Protein AF-A0A3C0A9X0-F1 (afdb_monomer_lite)

Structure (mmCIF, N/CA/C/O backbone):
data_AF-A0A3C0A9X0-F1
#
_entry.id   AF-A0A3C0A9X0-F1
#
loop_
_atom_site.group_PDB
_atom_site.id
_atom_site.type_symbol
_atom_site.label_atom_id
_atom_site.label_alt_id
_atom_site.label_comp_id
_atom_site.label_asym_id
_atom_site.label_entity_id
_atom_site.label_seq_id
_atom_site.pdbx_PDB_ins_code
_atom_site.Cartn_x
_atom_site.Cartn_y
_atom_site.Cartn_z
_atom_site.occupancy
_atom_site.B_iso_or_equiv
_atom_site.auth_seq_id
_atom_site.auth_comp_id
_atom_site.auth_asym_id
_atom_site.auth_atom_id
_atom_site.pdbx_PDB_model_num
ATOM 1 N N . MET A 1 1 ? 1.094 -8.727 -3.170 1.00 58.78 1 MET A N 1
ATOM 2 C CA . MET A 1 1 ? 1.467 -10.124 -3.461 1.00 58.78 1 MET A CA 1
ATOM 3 C C . MET A 1 1 ? 0.516 -11.017 -2.704 1.00 58.78 1 MET A C 1
ATOM 5 O O . MET A 1 1 ? 0.217 -10.705 -1.558 1.00 58.78 1 MET A O 1
ATOM 9 N N . THR A 1 2 ? 0.018 -12.077 -3.325 1.00 76.81 2 THR A N 1
ATOM 10 C CA . THR A 1 2 ? -0.584 -13.184 -2.585 1.00 76.81 2 THR A CA 1
ATOM 11 C C . THR A 1 2 ? 0.498 -13.843 -1.739 1.00 76.81 2 THR A C 1
ATOM 13 O O . THR A 1 2 ? 1.600 -14.075 -2.229 1.00 76.81 2 THR A O 1
ATOM 16 N N . SER A 1 3 ? 0.241 -14.070 -0.450 1.00 80.75 3 SER A N 1
ATOM 17 C CA . SER A 1 3 ? 1.247 -14.666 0.434 1.00 80.75 3 SER A CA 1
ATOM 18 C C . SER A 1 3 ? 1.287 -16.174 0.201 1.00 80.75 3 SER A C 1
ATOM 20 O O . SER A 1 3 ? 0.313 -16.880 0.467 1.00 80.75 3 SER A O 1
ATOM 22 N N . TYR A 1 4 ? 2.419 -16.641 -0.320 1.00 85.94 4 TYR A N 1
ATOM 23 C CA . TYR A 1 4 ? 2.768 -18.046 -0.510 1.00 85.94 4 TYR A CA 1
ATOM 24 C C . TYR A 1 4 ? 3.973 -18.399 0.367 1.00 85.94 4 TYR A C 1
ATOM 26 O O . TYR A 1 4 ? 4.697 -17.511 0.823 1.00 85.94 4 TYR A O 1
ATOM 34 N N . THR A 1 5 ? 4.211 -19.687 0.600 1.00 81.69 5 THR A N 1
ATOM 35 C CA . THR A 1 5 ? 5.481 -20.169 1.158 1.00 81.69 5 THR A CA 1
ATOM 36 C C . THR A 1 5 ? 6.668 -19.669 0.318 1.00 81.69 5 THR A C 1
ATOM 38 O O . THR A 1 5 ? 6.490 -19.416 -0.873 1.00 81.69 5 THR A O 1
ATOM 41 N N . PRO A 1 6 ? 7.884 -19.531 0.886 1.00 76.06 6 PRO A N 1
ATOM 42 C CA . PRO A 1 6 ? 9.056 -19.025 0.165 1.00 76.06 6 PRO A CA 1
ATOM 43 C C . PRO A 1 6 ? 9.381 -19.772 -1.135 1.00 76.06 6 PRO A C 1
ATOM 45 O O . PRO A 1 6 ? 9.923 -19.183 -2.065 1.00 76.06 6 PRO A O 1
ATOM 48 N N . ASP A 1 7 ? 9.026 -21.057 -1.221 1.00 77.50 7 ASP A N 1
ATOM 49 C CA . ASP A 1 7 ? 9.173 -21.877 -2.429 1.00 77.50 7 ASP A CA 1
ATOM 50 C C . ASP A 1 7 ? 8.070 -21.656 -3.485 1.00 77.50 7 ASP A C 1
ATOM 52 O O . ASP A 1 7 ? 8.089 -22.288 -4.540 1.00 77.50 7 ASP A O 1
ATOM 56 N N . GLY A 1 8 ? 7.095 -20.792 -3.197 1.00 78.56 8 GLY A N 1
ATOM 57 C CA . GLY A 1 8 ? 5.983 -20.429 -4.069 1.00 78.56 8 GLY A CA 1
ATOM 58 C C . GLY A 1 8 ? 4.905 -21.502 -4.229 1.00 78.56 8 GLY A C 1
ATOM 59 O O . GLY A 1 8 ? 3.998 -21.312 -5.034 1.00 78.56 8 GLY A O 1
ATOM 60 N N . LYS A 1 9 ? 4.969 -22.632 -3.510 1.00 82.12 9 LYS A N 1
ATOM 61 C CA . LYS A 1 9 ? 4.099 -23.791 -3.797 1.00 82.12 9 LYS A CA 1
ATOM 62 C C . LYS A 1 9 ? 2.779 -23.798 -3.046 1.00 82.12 9 LYS A C 1
ATOM 64 O O . LYS A 1 9 ? 1.799 -24.338 -3.553 1.00 82.12 9 LYS A O 1
ATOM 69 N N . ARG A 1 10 ? 2.746 -23.259 -1.827 1.00 87.50 10 ARG A N 1
ATOM 70 C CA . ARG A 1 10 ? 1.554 -23.281 -0.976 1.00 87.50 10 ARG A CA 1
ATOM 71 C C . ARG A 1 10 ? 1.101 -21.867 -0.673 1.00 87.50 10 ARG A C 1
ATOM 73 O O . ARG A 1 10 ? 1.843 -21.098 -0.071 1.00 87.50 10 ARG A O 1
ATOM 80 N N . GLN A 1 11 ? -0.135 -21.553 -1.041 1.00 90.06 11 GLN A N 1
ATOM 81 C CA . GLN A 1 11 ? -0.777 -20.314 -0.624 1.00 90.06 11 GLN A CA 1
ATOM 82 C C . GLN A 1 11 ? -1.011 -20.348 0.889 1.00 90.06 11 GLN A C 1
ATOM 84 O O . GLN A 1 11 ? -1.563 -21.315 1.417 1.00 90.06 11 GLN A O 1
ATOM 89 N N . LEU A 1 12 ? -0.563 -19.307 1.583 1.00 89.62 12 LEU A N 1
ATOM 90 C CA . LEU A 1 12 ? -0.703 -19.160 3.032 1.00 89.62 12 LEU A CA 1
ATOM 91 C C . LEU A 1 12 ? -1.934 -18.332 3.386 1.00 89.62 12 LEU A C 1
ATOM 93 O O . LEU A 1 12 ? -2.683 -18.690 4.288 1.00 89.62 12 LEU A O 1
ATOM 97 N N . VAL A 1 13 ? -2.160 -17.238 2.655 1.00 89.44 13 VAL A N 1
ATOM 98 C CA . VAL A 1 13 ? -3.289 -16.335 2.897 1.00 89.44 13 VAL A CA 1
ATOM 99 C C . VAL A 1 13 ? -4.344 -16.538 1.812 1.00 89.44 13 VAL A C 1
ATOM 101 O O . VAL A 1 13 ? -4.129 -16.189 0.649 1.00 89.44 13 VAL A O 1
ATOM 104 N N . ALA A 1 14 ? -5.478 -17.112 2.215 1.00 89.25 14 ALA A N 1
ATOM 105 C CA . ALA A 1 14 ? -6.659 -17.364 1.388 1.00 89.25 14 ALA A CA 1
ATOM 106 C C . ALA A 1 14 ? -7.917 -16.762 2.057 1.00 89.25 14 ALA A C 1
ATOM 108 O O . ALA A 1 14 ? -7.869 -15.635 2.552 1.00 89.25 14 ALA A O 1
ATOM 109 N N . GLY A 1 15 ? -9.045 -17.485 2.083 1.00 92.19 15 GLY A N 1
ATOM 110 C CA . GLY A 1 15 ? -10.286 -17.042 2.735 1.00 92.19 15 GLY A CA 1
ATOM 111 C C . GLY A 1 15 ? -10.806 -15.731 2.143 1.00 92.19 15 GLY A C 1
ATOM 112 O O . GLY A 1 15 ? -10.839 -15.587 0.924 1.00 92.19 15 GLY A O 1
ATOM 113 N N . LEU A 1 16 ? -11.117 -14.750 2.999 1.00 92.88 16 LEU A N 1
ATOM 114 C CA . LEU A 1 16 ? -11.584 -13.423 2.571 1.00 92.88 16 LEU A CA 1
ATOM 115 C C . LEU A 1 16 ? -10.643 -12.763 1.555 1.00 92.88 16 LEU A C 1
ATOM 117 O O . LEU A 1 16 ? -11.097 -12.097 0.633 1.00 92.88 16 LEU A O 1
ATOM 121 N N . PHE A 1 17 ? -9.330 -12.957 1.690 1.00 92.56 17 PHE A N 1
ATOM 122 C CA . PHE A 1 17 ? -8.383 -12.393 0.735 1.00 92.56 17 PHE A CA 1
ATOM 123 C C . PHE A 1 17 ? -8.477 -13.068 -0.641 1.00 92.56 17 PHE A C 1
ATOM 125 O O . PHE A 1 17 ? -8.376 -12.385 -1.658 1.00 92.56 17 PHE A O 1
ATOM 132 N N . GLN A 1 18 ? -8.734 -14.381 -0.686 1.00 94.44 18 GLN A N 1
ATOM 133 C CA . GLN A 1 18 ? -8.999 -15.073 -1.949 1.00 94.44 18 GLN A CA 1
ATOM 134 C C . GLN A 1 18 ? -10.315 -14.597 -2.571 1.00 94.44 18 GLN A C 1
ATOM 136 O O . GLN A 1 18 ? -10.351 -14.343 -3.767 1.00 94.44 18 GLN A O 1
ATOM 141 N N . GLU A 1 19 ? -11.357 -14.368 -1.768 1.00 96.19 19 GLU A N 1
ATOM 142 C CA . GLU A 1 19 ? -12.622 -13.812 -2.265 1.00 96.19 19 GLU A CA 1
ATOM 143 C C . GLU A 1 19 ? -12.437 -12.429 -2.917 1.00 96.19 19 GLU A C 1
ATOM 145 O O . GLU A 1 19 ? -13.042 -12.156 -3.955 1.00 96.19 19 GLU A O 1
ATOM 150 N N . VAL A 1 20 ? -11.566 -11.568 -2.365 1.00 96.62 20 VAL A N 1
ATOM 151 C CA . VAL A 1 20 ? -11.199 -10.287 -3.002 1.00 96.62 20 VAL A CA 1
ATOM 152 C C . VAL A 1 20 ? -10.566 -10.530 -4.376 1.00 96.62 20 VAL A C 1
ATOM 154 O O . VAL A 1 20 ? -10.928 -9.863 -5.346 1.00 96.62 20 VAL A O 1
ATOM 157 N N . ILE A 1 21 ? -9.628 -11.477 -4.474 1.00 95.94 21 ILE A N 1
ATOM 158 C CA . ILE A 1 21 ? -8.938 -11.810 -5.729 1.00 95.94 21 ILE A CA 1
ATOM 159 C C . ILE A 1 21 ? -9.926 -12.346 -6.758 1.00 95.94 21 ILE A C 1
ATOM 161 O O . ILE A 1 21 ? -9.960 -11.832 -7.874 1.00 95.94 21 ILE A O 1
ATOM 165 N N . ASP A 1 22 ? -10.758 -13.309 -6.375 1.00 96.69 22 ASP A N 1
ATOM 166 C CA . ASP A 1 22 ? -11.739 -13.941 -7.255 1.00 96.69 22 ASP A CA 1
ATOM 167 C C . ASP A 1 22 ? -12.712 -12.903 -7.824 1.00 96.69 22 ASP A C 1
ATOM 169 O O . ASP A 1 22 ? -12.977 -12.891 -9.028 1.00 96.69 22 ASP A O 1
ATOM 173 N N . ARG A 1 23 ? -13.184 -11.962 -6.992 1.00 97.69 23 ARG A N 1
ATOM 174 C CA . ARG A 1 23 ? -14.016 -10.836 -7.445 1.00 97.69 23 ARG A CA 1
ATOM 175 C C . ARG A 1 23 ? -13.273 -9.945 -8.436 1.00 97.69 23 ARG A C 1
ATOM 177 O O . ARG A 1 23 ? -13.823 -9.608 -9.484 1.00 97.69 23 ARG A O 1
ATOM 184 N N . MET A 1 24 ? -12.023 -9.575 -8.149 1.00 97.75 24 MET A N 1
ATOM 185 C CA . MET A 1 24 ? -11.227 -8.763 -9.077 1.00 97.75 24 MET A CA 1
ATOM 186 C C . MET A 1 24 ? -10.983 -9.466 -10.415 1.00 97.75 24 MET A C 1
ATOM 188 O O . MET A 1 24 ? -11.101 -8.828 -11.461 1.00 97.75 24 MET A O 1
ATOM 192 N N . VAL A 1 25 ? -10.675 -10.765 -10.398 1.00 96.94 25 VAL A N 1
ATOM 193 C CA . VAL A 1 25 ? -10.491 -11.580 -11.607 1.00 96.94 25 VAL A CA 1
ATOM 194 C C . VAL A 1 25 ? -11.801 -11.675 -12.390 1.00 96.94 25 VAL A C 1
ATOM 196 O O . VAL A 1 25 ? -11.799 -11.461 -13.601 1.00 96.94 25 VAL A O 1
ATOM 199 N N . ALA A 1 26 ? -12.935 -11.892 -11.717 1.00 97.38 26 ALA A N 1
ATOM 200 C CA . ALA A 1 26 ? -14.255 -11.925 -12.350 1.00 97.38 26 ALA A CA 1
ATOM 201 C C . ALA A 1 26 ? -14.631 -10.594 -13.029 1.00 97.38 26 ALA A C 1
ATOM 203 O O . ALA A 1 26 ? -15.304 -10.595 -14.059 1.00 97.38 26 ALA A O 1
ATOM 204 N N . MET A 1 27 ? -14.154 -9.461 -12.502 1.00 96.69 27 MET A N 1
ATOM 205 C CA . MET A 1 27 ? -14.300 -8.138 -13.126 1.00 96.69 27 MET A CA 1
ATOM 206 C C . MET A 1 27 ? -13.344 -7.900 -14.311 1.00 96.69 27 MET A C 1
ATOM 208 O O . MET A 1 27 ? -13.403 -6.842 -14.937 1.00 96.69 27 MET A O 1
ATOM 212 N N . GLY A 1 28 ? -12.424 -8.827 -14.601 1.00 95.88 28 GLY A N 1
ATOM 213 C CA . GLY A 1 28 ? -11.309 -8.599 -15.528 1.00 95.88 28 GLY A CA 1
ATOM 214 C C . GLY A 1 28 ? -10.300 -7.564 -15.012 1.00 95.88 28 GLY A C 1
ATOM 215 O O . GLY A 1 28 ? -9.507 -7.023 -15.778 1.00 95.88 28 GLY A O 1
ATOM 216 N N . GLY 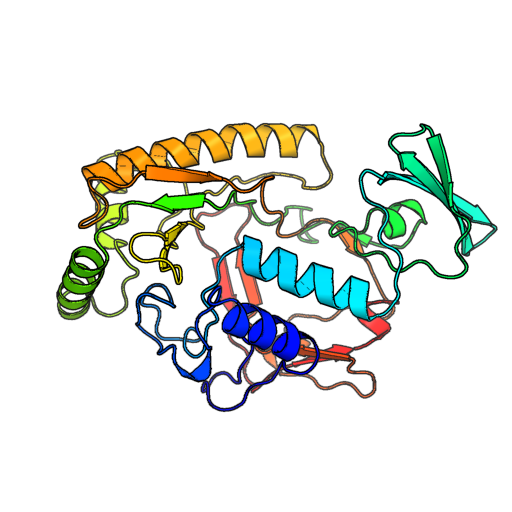A 1 29 ? -10.352 -7.255 -13.716 1.00 96.19 29 GLY A N 1
ATOM 217 C CA . GLY A 1 29 ? -9.566 -6.216 -13.066 1.00 96.19 29 GLY A CA 1
ATOM 218 C C . GLY A 1 29 ? -8.305 -6.723 -12.374 1.00 96.19 29 GLY A C 1
ATOM 219 O O . GLY A 1 29 ? -7.570 -5.913 -11.820 1.00 96.19 29 GLY A O 1
ATOM 220 N N . ALA A 1 30 ? -8.036 -8.026 -12.388 1.00 96.81 30 ALA A N 1
ATOM 221 C CA . ALA A 1 30 ? -6.798 -8.607 -11.886 1.00 96.81 30 ALA A CA 1
ATOM 222 C C . ALA A 1 30 ? -6.352 -9.796 -12.739 1.00 96.81 30 ALA A C 1
ATOM 224 O O . ALA A 1 30 ? -7.165 -10.439 -13.401 1.00 96.81 30 ALA A O 1
ATOM 225 N N . VAL A 1 31 ? -5.052 -10.082 -12.699 1.00 95.38 31 VAL A N 1
ATOM 226 C CA . VAL A 1 31 ? -4.490 -11.329 -13.223 1.00 95.38 31 VAL A CA 1
ATOM 227 C C . VAL A 1 31 ? -4.502 -12.366 -12.109 1.00 95.38 31 VAL A C 1
ATOM 229 O O . VAL A 1 31 ? -4.089 -12.075 -10.983 1.00 95.38 31 VAL A O 1
ATOM 232 N N . ASP A 1 32 ? -4.974 -13.569 -12.431 1.00 93.56 32 ASP A N 1
ATOM 233 C CA . ASP A 1 32 ? -5.001 -14.685 -11.492 1.00 93.56 32 ASP A CA 1
ATOM 234 C C . ASP A 1 32 ? -3.568 -15.023 -11.037 1.00 93.56 32 ASP A C 1
ATOM 236 O O . ASP A 1 32 ? -2.696 -15.245 -11.889 1.00 93.56 32 ASP A O 1
ATOM 240 N N . PRO A 1 33 ? -3.298 -15.068 -9.719 1.00 91.94 33 PRO A N 1
ATOM 241 C CA . PRO A 1 33 ? -1.959 -15.322 -9.205 1.00 91.94 33 PRO A CA 1
ATOM 242 C C . PRO A 1 33 ? -1.386 -16.665 -9.665 1.00 91.94 33 PRO A C 1
ATOM 244 O O . PRO A 1 33 ? -0.189 -16.748 -9.885 1.00 91.94 33 PRO A O 1
ATOM 247 N N . SER A 1 34 ? -2.201 -17.693 -9.912 1.00 89.38 34 SER A N 1
ATOM 248 C CA . SER A 1 34 ? -1.709 -18.985 -10.420 1.00 89.38 34 SER A CA 1
ATOM 249 C C . SER A 1 34 ? -1.082 -18.909 -11.821 1.00 89.38 34 SER A C 1
ATOM 251 O O . SER A 1 34 ? -0.444 -19.861 -12.268 1.00 89.38 34 SER A O 1
ATOM 253 N N . THR A 1 35 ? -1.256 -17.783 -12.518 1.00 90.88 35 THR A N 1
ATOM 254 C CA . THR A 1 35 ? -0.754 -17.549 -13.879 1.00 90.88 35 THR A CA 1
ATOM 255 C C . THR A 1 35 ? 0.415 -16.565 -13.940 1.00 90.88 35 THR A C 1
ATOM 257 O O . THR A 1 35 ? 0.906 -16.263 -15.030 1.00 90.88 35 THR A O 1
ATOM 260 N N . THR A 1 36 ? 0.875 -16.040 -12.799 1.00 92.00 36 THR A N 1
ATOM 261 C CA . THR A 1 36 ? 1.977 -15.072 -12.757 1.00 92.00 36 THR A CA 1
ATOM 262 C C . THR A 1 36 ? 3.278 -15.731 -12.311 1.00 92.00 36 THR A C 1
ATOM 264 O O . THR A 1 36 ? 3.469 -16.131 -11.164 1.00 92.00 36 THR A O 1
ATOM 267 N N . GLU A 1 37 ? 4.214 -15.825 -13.248 1.00 90.81 37 GLU A N 1
ATOM 268 C CA . GLU A 1 37 ? 5.533 -16.403 -13.004 1.00 90.81 37 GLU A CA 1
ATOM 269 C C . GLU A 1 37 ? 6.507 -15.356 -12.442 1.00 90.81 37 GLU A C 1
ATOM 271 O O . GLU A 1 37 ? 6.415 -14.160 -12.752 1.00 90.81 37 GLU A O 1
ATOM 276 N N . ALA A 1 38 ? 7.463 -15.817 -11.633 1.00 89.31 38 ALA A N 1
ATOM 277 C CA . ALA A 1 38 ? 8.629 -15.031 -11.237 1.00 89.31 38 ALA A CA 1
ATOM 278 C C . ALA A 1 38 ? 9.426 -14.567 -12.472 1.00 89.31 38 ALA A C 1
ATOM 280 O O . ALA A 1 38 ? 9.305 -15.146 -13.552 1.00 89.31 38 ALA A O 1
ATOM 281 N N . GLY A 1 39 ? 10.163 -13.460 -12.349 1.00 90.12 39 GLY A N 1
ATOM 282 C CA . GLY A 1 39 ? 10.936 -12.905 -13.469 1.00 90.12 39 GLY A CA 1
ATOM 283 C C . GLY A 1 39 ? 10.082 -12.290 -14.590 1.00 90.12 39 GLY A C 1
ATOM 284 O O . GLY A 1 39 ? 10.614 -11.724 -15.544 1.00 90.12 39 GLY A O 1
ATOM 285 N N . SER A 1 40 ? 8.751 -12.331 -14.489 1.00 93.50 40 SER A N 1
ATOM 286 C CA . SER A 1 40 ? 7.853 -11.697 -15.455 1.00 93.50 40 SER A CA 1
ATOM 287 C C . SER A 1 40 ? 7.645 -10.203 -15.171 1.00 93.50 40 SER A C 1
ATOM 289 O O . SER A 1 40 ? 7.882 -9.705 -14.067 1.00 93.50 40 SER A O 1
ATOM 291 N N . ALA A 1 41 ? 7.106 -9.473 -16.154 1.00 94.44 41 ALA A N 1
ATOM 292 C CA . ALA A 1 41 ? 6.737 -8.061 -15.998 1.00 94.44 41 ALA A CA 1
ATOM 293 C C . ALA A 1 41 ? 5.695 -7.821 -14.881 1.00 94.44 41 ALA A C 1
ATOM 295 O O . ALA A 1 41 ? 5.609 -6.718 -14.337 1.00 94.44 41 ALA A O 1
ATOM 296 N N . TRP A 1 42 ? 4.928 -8.853 -14.509 1.00 93.31 42 TRP A N 1
ATOM 297 C CA . TRP A 1 42 ? 3.987 -8.820 -13.386 1.00 93.31 42 TRP A CA 1
ATOM 298 C C . TRP A 1 42 ? 4.690 -8.658 -12.038 1.00 93.31 42 TRP A C 1
ATOM 300 O O . TRP A 1 42 ? 4.210 -7.931 -11.170 1.00 93.31 42 TRP A O 1
ATOM 310 N N . GLY A 1 43 ? 5.847 -9.305 -11.885 1.00 90.06 43 GLY A N 1
ATOM 311 C CA . GLY A 1 43 ? 6.702 -9.252 -10.702 1.00 90.06 43 GLY A CA 1
ATOM 312 C C . GLY A 1 43 ? 7.849 -8.245 -10.815 1.00 90.06 43 GLY A C 1
ATOM 313 O O . GLY A 1 43 ? 8.833 -8.385 -10.098 1.00 90.06 43 GLY A O 1
ATOM 314 N N . SER A 1 44 ? 7.776 -7.257 -11.721 1.00 92.00 44 SER A N 1
ATOM 315 C CA . SER A 1 44 ? 8.881 -6.315 -12.003 1.00 92.00 44 SER A CA 1
ATOM 316 C C . SER A 1 44 ? 10.193 -7.016 -12.399 1.00 92.00 44 SER A C 1
ATOM 318 O O . SER A 1 44 ? 11.278 -6.500 -12.128 1.00 92.00 44 SER A O 1
ATOM 320 N N . PHE A 1 45 ? 10.097 -8.187 -13.036 1.00 93.44 45 PHE A N 1
ATOM 321 C CA . PHE A 1 45 ? 11.236 -9.031 -13.411 1.00 93.44 45 PHE A CA 1
ATOM 322 C C . PHE A 1 45 ? 12.078 -9.520 -12.221 1.00 93.44 45 PHE A C 1
ATOM 324 O O . PHE A 1 45 ? 13.220 -9.930 -12.386 1.00 93.44 45 PHE A O 1
ATOM 331 N N . ILE A 1 46 ? 11.514 -9.495 -11.010 1.00 88.62 46 ILE A N 1
ATOM 332 C CA . ILE A 1 46 ? 12.163 -10.024 -9.811 1.00 88.62 46 ILE A CA 1
ATOM 333 C C . ILE A 1 46 ? 11.868 -11.522 -9.721 1.00 88.62 46 ILE A C 1
ATOM 335 O O . ILE A 1 46 ? 10.729 -11.955 -9.897 1.00 88.62 46 ILE A O 1
ATOM 339 N N . GLU A 1 47 ? 12.898 -12.313 -9.433 1.00 85.31 47 GLU A N 1
ATOM 340 C CA . GLU A 1 47 ? 12.773 -13.765 -9.291 1.00 85.31 47 GLU A CA 1
ATOM 341 C C . GLU A 1 47 ? 12.307 -14.157 -7.880 1.00 85.31 47 GLU A C 1
ATOM 343 O O . GLU A 1 47 ? 11.232 -14.724 -7.670 1.00 85.31 47 GLU A O 1
ATOM 348 N N . LEU A 1 48 ? 13.110 -13.813 -6.870 1.00 80.31 48 LEU A N 1
ATOM 349 C CA . LEU A 1 48 ? 12.879 -14.262 -5.502 1.00 80.31 48 LEU A CA 1
ATOM 350 C C . LEU A 1 48 ? 11.621 -13.618 -4.897 1.00 80.31 48 LEU A C 1
ATOM 352 O O . LEU A 1 48 ? 11.511 -12.394 -4.793 1.00 80.31 48 LEU A O 1
ATOM 356 N N . GLY A 1 49 ? 10.685 -14.461 -4.456 1.00 77.44 49 GLY A N 1
ATOM 357 C CA . GLY A 1 49 ? 9.475 -14.041 -3.743 1.00 77.44 49 GLY A CA 1
ATOM 358 C C . GLY A 1 49 ? 8.439 -13.296 -4.594 1.00 77.44 49 GLY A C 1
ATOM 359 O O . GLY A 1 49 ? 7.530 -12.709 -4.022 1.00 77.44 49 GLY A O 1
ATOM 360 N N . HIS A 1 50 ? 8.574 -13.297 -5.926 1.00 84.56 50 HIS A N 1
ATOM 361 C CA . HIS A 1 50 ? 7.710 -12.544 -6.852 1.00 84.56 50 HIS A CA 1
ATOM 362 C C . HIS A 1 50 ? 6.985 -13.435 -7.882 1.00 84.56 50 HIS A C 1
ATOM 364 O O . HIS A 1 50 ? 6.448 -12.935 -8.870 1.00 84.56 50 HIS A O 1
ATOM 370 N N . ALA A 1 51 ? 6.923 -14.746 -7.631 1.00 87.06 51 ALA A N 1
ATOM 371 C CA . ALA A 1 51 ? 5.951 -15.637 -8.265 1.00 87.06 51 ALA A CA 1
ATOM 372 C C . ALA A 1 51 ? 4.581 -15.509 -7.590 1.00 87.06 51 ALA A C 1
ATOM 374 O O . ALA A 1 51 ? 4.488 -15.113 -6.426 1.00 87.06 51 ALA A O 1
ATOM 375 N N . ASN A 1 52 ? 3.528 -15.902 -8.304 1.00 90.62 52 ASN A N 1
ATOM 376 C CA . ASN A 1 52 ? 2.153 -15.873 -7.826 1.00 90.62 52 ASN A CA 1
ATOM 377 C C . ASN A 1 52 ? 1.788 -14.520 -7.218 1.00 90.62 52 ASN A C 1
ATOM 379 O O . ASN A 1 52 ? 1.351 -14.432 -6.074 1.00 90.62 52 ASN A O 1
ATOM 383 N N . VAL A 1 53 ? 2.035 -13.439 -7.946 1.00 91.25 53 VAL A N 1
ATOM 384 C CA . VAL A 1 53 ? 1.583 -12.095 -7.588 1.00 91.25 53 VAL A CA 1
ATOM 385 C C . VAL A 1 53 ? 0.223 -11.818 -8.221 1.00 91.25 53 VAL A C 1
ATOM 387 O O . VAL A 1 53 ? -0.136 -12.410 -9.234 1.00 91.25 53 VAL A O 1
ATOM 390 N N . THR A 1 54 ? -0.535 -10.881 -7.660 1.00 94.25 54 THR A N 1
ATOM 391 C CA . THR A 1 54 ? -1.827 -10.455 -8.218 1.00 94.25 54 THR A CA 1
ATOM 392 C C . THR A 1 54 ? -1.687 -9.034 -8.761 1.00 94.25 54 THR A C 1
ATOM 394 O O . THR A 1 54 ? -1.908 -8.087 -8.012 1.00 94.25 54 THR A O 1
ATOM 397 N N . PRO A 1 55 ? -1.257 -8.822 -10.015 1.00 94.44 55 PRO A N 1
ATOM 398 C CA . PRO A 1 55 ? -1.404 -7.539 -10.689 1.00 94.44 55 PRO A CA 1
ATOM 399 C C . PRO A 1 55 ? -2.882 -7.170 -10.750 1.00 94.44 55 PRO A C 1
ATOM 401 O O . PRO A 1 55 ? -3.702 -7.985 -11.170 1.00 94.44 55 PRO A O 1
ATOM 404 N N . PHE A 1 56 ? -3.231 -5.953 -10.343 1.00 95.25 56 PHE A N 1
ATOM 405 C CA . PHE A 1 56 ? -4.623 -5.518 -10.288 1.00 95.25 56 PHE A CA 1
ATOM 406 C C . PHE A 1 56 ? -4.792 -4.056 -10.695 1.00 95.25 56 PHE A C 1
ATOM 408 O O . PHE A 1 56 ? -3.896 -3.225 -10.522 1.00 95.25 56 PHE A O 1
ATOM 415 N N . HIS A 1 57 ? -5.991 -3.759 -11.184 1.00 93.88 57 HIS A N 1
ATOM 416 C CA . HIS A 1 57 ? -6.528 -2.429 -11.387 1.00 93.88 57 HIS A CA 1
ATOM 417 C C . HIS A 1 57 ? -7.104 -1.898 -10.070 1.00 93.88 57 HIS A C 1
ATOM 419 O O . HIS A 1 57 ? -7.866 -2.576 -9.378 1.00 93.88 57 HIS A O 1
ATOM 425 N N . VAL A 1 58 ? -6.782 -0.654 -9.719 1.00 93.00 58 VAL A N 1
ATOM 426 C CA . VAL A 1 58 ? -7.107 -0.094 -8.393 1.00 93.00 58 VAL A CA 1
ATOM 427 C C . VAL A 1 58 ? -8.613 0.003 -8.159 1.00 93.00 58 VAL A C 1
ATOM 429 O O . VAL A 1 58 ? -9.080 -0.264 -7.056 1.00 93.00 58 VAL A O 1
ATOM 432 N N . GLU A 1 59 ? -9.385 0.321 -9.199 1.00 95.06 59 GLU A N 1
ATOM 433 C CA . GLU A 1 59 ? -10.847 0.390 -9.085 1.00 95.06 59 GLU A CA 1
ATOM 434 C C . GLU A 1 59 ? -11.483 -0.993 -8.913 1.00 95.06 59 GLU A C 1
ATOM 436 O O . GLU A 1 59 ? -12.521 -1.100 -8.268 1.00 95.06 59 GLU A O 1
ATOM 441 N N . ALA A 1 60 ? -10.839 -2.059 -9.405 1.00 97.06 60 ALA A N 1
ATOM 442 C CA . ALA A 1 60 ? -11.317 -3.419 -9.175 1.00 97.06 60 ALA A CA 1
ATOM 443 C C . ALA A 1 60 ? -11.125 -3.816 -7.707 1.00 97.06 60 ALA A C 1
ATOM 445 O O . ALA A 1 60 ? -12.047 -4.342 -7.095 1.00 97.06 60 ALA A O 1
ATOM 446 N N . LEU A 1 61 ? -9.972 -3.488 -7.110 1.00 96.38 61 LEU A N 1
ATOM 447 C CA . LEU A 1 61 ? -9.743 -3.720 -5.681 1.00 96.38 61 LEU A CA 1
ATOM 448 C C . LEU A 1 61 ? -10.737 -2.939 -4.813 1.00 96.38 61 LEU A C 1
ATOM 450 O O . LEU A 1 61 ? -11.325 -3.504 -3.892 1.00 96.38 61 LEU A O 1
ATOM 454 N N . LYS A 1 62 ? -10.953 -1.653 -5.125 1.00 96.38 62 LYS A N 1
ATOM 455 C CA . LYS A 1 62 ? -11.929 -0.811 -4.417 1.00 96.38 62 LYS A CA 1
ATOM 456 C C . LYS A 1 62 ? -13.330 -1.411 -4.477 1.00 96.38 62 LYS A C 1
ATOM 458 O O . LYS A 1 62 ? -13.977 -1.506 -3.439 1.00 96.38 62 LYS A O 1
ATOM 463 N N . MET A 1 63 ? -13.784 -1.827 -5.662 1.00 98.00 63 MET A N 1
ATOM 464 C CA . MET A 1 63 ? -15.116 -2.410 -5.812 1.00 98.00 63 MET A CA 1
ATOM 465 C C . MET A 1 63 ? -15.244 -3.775 -5.143 1.00 98.00 63 MET A C 1
ATOM 467 O O . MET A 1 63 ? -16.219 -3.983 -4.430 1.00 98.00 63 MET A O 1
ATOM 471 N N . ALA A 1 64 ? -14.256 -4.663 -5.284 1.00 98.06 64 ALA A N 1
ATOM 472 C CA . ALA A 1 64 ? -14.279 -5.969 -4.627 1.00 98.06 64 ALA A CA 1
ATOM 473 C C . ALA A 1 64 ? -14.404 -5.823 -3.101 1.00 98.06 64 ALA A C 1
ATOM 475 O O . ALA A 1 64 ? -15.271 -6.442 -2.488 1.00 98.06 64 ALA A O 1
ATOM 476 N N . ALA A 1 65 ? -13.589 -4.953 -2.495 1.00 96.81 65 ALA A N 1
ATOM 477 C CA . ALA A 1 65 ? -13.655 -4.681 -1.062 1.00 96.81 65 ALA A CA 1
ATOM 478 C C . ALA A 1 65 ? -14.985 -4.023 -0.654 1.00 96.81 65 ALA A C 1
ATOM 480 O O . ALA A 1 65 ? -15.581 -4.406 0.352 1.00 96.81 65 ALA A O 1
ATOM 481 N N . LEU A 1 66 ? -15.473 -3.055 -1.438 1.00 97.31 66 LEU A N 1
ATOM 482 C CA . LEU A 1 66 ? -16.735 -2.364 -1.170 1.00 97.31 66 LEU A CA 1
ATOM 483 C C . LEU A 1 66 ? -17.931 -3.322 -1.188 1.00 97.31 66 LEU A C 1
ATOM 485 O O . LEU A 1 66 ? -18.766 -3.278 -0.283 1.00 97.31 66 LEU A O 1
ATOM 489 N N . GLU A 1 67 ? -18.009 -4.193 -2.192 1.00 97.44 67 GLU A N 1
ATOM 490 C CA . GLU A 1 67 ? -19.076 -5.186 -2.307 1.00 97.44 67 GLU A CA 1
ATOM 491 C C . GLU A 1 67 ? -19.033 -6.189 -1.163 1.00 97.44 67 GLU A C 1
ATOM 493 O O . GLU A 1 67 ? -20.074 -6.465 -0.583 1.00 97.44 67 GLU A O 1
ATOM 498 N N . MET A 1 68 ? -17.851 -6.662 -0.756 1.00 97.50 68 MET A N 1
ATOM 499 C CA . MET A 1 68 ? -17.739 -7.562 0.397 1.00 97.50 68 MET A CA 1
ATOM 500 C C . MET A 1 68 ? -18.296 -6.938 1.682 1.00 97.50 68 MET A C 1
ATOM 502 O O . MET A 1 68 ? -18.981 -7.612 2.453 1.00 97.50 68 MET A O 1
ATOM 506 N N . VAL A 1 69 ? -18.057 -5.642 1.911 1.00 96.56 69 VAL A N 1
ATOM 507 C CA . VAL A 1 69 ? -18.644 -4.941 3.062 1.00 96.56 69 VAL A CA 1
ATOM 508 C C . VAL A 1 69 ? -20.162 -4.813 2.907 1.00 96.56 69 VAL A C 1
ATOM 510 O O . VAL A 1 69 ? -20.884 -5.070 3.869 1.00 96.56 69 VAL A O 1
ATOM 513 N N . CYS A 1 70 ? -20.665 -4.481 1.716 1.00 97.19 70 CYS A N 1
ATOM 514 C CA . CYS A 1 70 ? -22.109 -4.400 1.467 1.00 97.19 70 CYS A CA 1
ATOM 515 C C . CYS A 1 70 ? -22.807 -5.757 1.669 1.00 97.19 70 CYS A C 1
ATOM 517 O O . CYS A 1 70 ? -23.834 -5.826 2.345 1.00 97.19 70 CYS A O 1
ATOM 519 N N . ASP A 1 71 ? -22.219 -6.833 1.148 1.00 97.38 71 ASP A N 1
ATOM 520 C CA . ASP A 1 71 ? -22.732 -8.203 1.231 1.00 97.38 71 ASP A CA 1
ATOM 521 C C . ASP A 1 71 ? -22.774 -8.714 2.679 1.00 97.38 71 ASP A C 1
ATOM 523 O O . ASP A 1 71 ? -23.647 -9.504 3.038 1.00 97.38 71 ASP A O 1
ATOM 527 N N . SER A 1 72 ? -21.879 -8.220 3.544 1.00 97.56 72 SER A N 1
ATOM 528 C CA . SER A 1 72 ? -21.883 -8.544 4.977 1.00 97.56 72 SER A CA 1
ATOM 529 C C . SER A 1 72 ? -23.080 -7.958 5.746 1.00 97.56 72 SER A C 1
ATOM 531 O O . SER A 1 72 ? -23.328 -8.338 6.891 1.00 97.56 72 SER A O 1
ATOM 533 N N . GLY A 1 73 ? -23.816 -7.013 5.146 1.00 97.62 73 GLY A N 1
ATOM 534 C CA . GLY A 1 73 ? -24.886 -6.258 5.803 1.00 97.62 73 GLY A CA 1
ATOM 535 C C . GLY A 1 73 ? -24.392 -5.116 6.698 1.00 97.62 73 GLY A C 1
ATOM 536 O O . GLY A 1 73 ? -25.203 -4.453 7.353 1.00 97.62 73 GLY A O 1
ATOM 537 N N . ALA A 1 74 ? -23.081 -4.858 6.733 1.00 97.12 74 ALA A N 1
ATOM 538 C CA . ALA A 1 74 ? -22.518 -3.699 7.409 1.00 97.12 74 ALA A CA 1
ATOM 539 C C . ALA A 1 74 ? -22.962 -2.393 6.729 1.00 97.12 74 ALA A C 1
ATOM 541 O O . ALA A 1 74 ? -23.040 -2.284 5.506 1.00 97.12 74 ALA A O 1
ATOM 542 N N . GLN A 1 75 ? -23.235 -1.369 7.537 1.00 95.62 75 GLN A N 1
ATOM 543 C CA . GLN A 1 75 ? -23.578 -0.044 7.028 1.00 95.62 75 GLN A CA 1
ATOM 544 C C . GLN A 1 75 ? -22.315 0.791 6.860 1.00 95.62 75 GLN A C 1
ATOM 546 O O . GLN A 1 75 ? -21.604 1.059 7.829 1.00 95.62 75 GLN A O 1
ATOM 551 N N . ILE A 1 76 ? -22.065 1.243 5.635 1.00 96.12 76 ILE A N 1
ATOM 552 C CA . ILE A 1 76 ? -20.944 2.129 5.331 1.00 96.12 76 ILE A CA 1
ATOM 553 C C . ILE A 1 76 ? -21.414 3.573 5.419 1.00 96.12 76 ILE A C 1
ATOM 555 O O . ILE A 1 76 ? -22.395 3.965 4.783 1.00 96.12 76 ILE A O 1
ATOM 559 N N . ARG A 1 77 ? -20.675 4.387 6.173 1.00 94.81 77 ARG A N 1
ATOM 560 C CA . ARG A 1 77 ? -20.923 5.822 6.279 1.00 94.81 77 ARG A CA 1
ATOM 561 C C . ARG A 1 77 ? -19.757 6.618 5.699 1.00 94.81 77 ARG A C 1
ATOM 563 O O . ARG A 1 77 ? -18.811 6.961 6.399 1.00 94.81 77 ARG A O 1
ATOM 570 N N . PHE A 1 78 ? -19.839 6.927 4.407 1.00 96.12 78 PHE A N 1
ATOM 571 C CA . PHE A 1 78 ? -18.885 7.824 3.749 1.00 96.12 78 PHE A CA 1
ATOM 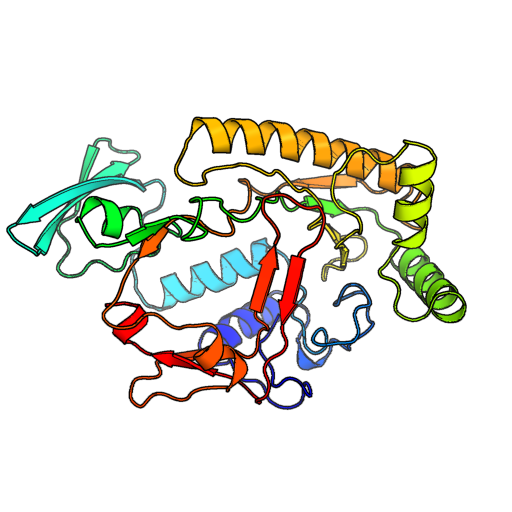572 C C . PHE A 1 78 ? -19.032 9.278 4.226 1.00 96.12 78 PHE A C 1
ATOM 574 O O . PHE A 1 78 ? -19.990 9.632 4.915 1.00 96.12 78 PHE A O 1
ATOM 581 N N . HIS A 1 79 ? -18.076 10.131 3.837 1.00 96.62 79 HIS A N 1
ATOM 582 C CA . HIS A 1 79 ? -18.044 11.561 4.185 1.00 96.62 79 HIS A CA 1
ATOM 583 C C . HIS A 1 79 ? -18.143 11.820 5.693 1.00 96.62 79 HIS A C 1
ATOM 585 O O . HIS A 1 79 ? -18.807 12.761 6.122 1.00 96.62 79 HIS A O 1
ATOM 591 N N . THR A 1 80 ? -17.516 10.946 6.476 1.00 97.12 80 THR A N 1
ATOM 592 C CA . THR A 1 80 ? -17.471 11.002 7.934 1.00 97.12 80 THR A CA 1
ATOM 593 C C . THR A 1 80 ? -16.014 10.891 8.349 1.00 97.12 80 THR A C 1
ATOM 595 O O . THR A 1 80 ? -15.366 9.892 8.047 1.00 97.12 80 THR A O 1
ATOM 598 N N . SER A 1 81 ? -15.506 11.921 9.013 1.00 96.75 81 SER A N 1
ATOM 599 C CA . SER A 1 81 ? -14.151 11.971 9.552 1.00 96.75 81 SER A CA 1
ATOM 600 C C . SER A 1 81 ? -14.194 11.824 11.068 1.00 96.75 81 SER A C 1
ATOM 602 O O . SER A 1 81 ? -15.063 12.394 11.731 1.00 96.75 81 SER A O 1
ATOM 604 N N . PHE A 1 82 ? -13.244 11.074 11.614 1.00 97.69 82 PHE A N 1
ATOM 605 C CA . PHE A 1 82 ? -12.984 11.025 13.049 1.00 97.69 82 PHE A CA 1
ATOM 606 C C . PHE A 1 82 ? -12.483 12.389 13.558 1.00 97.69 82 PHE A C 1
ATOM 608 O O . PHE A 1 82 ? -11.772 13.092 12.841 1.00 97.69 82 PHE A O 1
ATOM 615 N N . VAL A 1 83 ? -12.868 12.764 14.781 1.00 97.88 83 VAL A N 1
ATOM 616 C CA . VAL A 1 83 ? -12.407 13.991 15.455 1.00 97.88 83 VAL A CA 1
ATOM 617 C C . VAL A 1 83 ? -11.773 13.662 16.805 1.00 97.88 83 VAL A C 1
ATOM 619 O O . VAL A 1 83 ? -10.638 14.060 17.062 1.00 97.88 83 VAL A O 1
ATOM 622 N N . ASP A 1 84 ? -12.505 12.967 17.678 1.00 98.31 84 ASP A N 1
ATOM 623 C CA . ASP A 1 84 ? -12.032 12.599 19.015 1.00 98.31 84 ASP A CA 1
ATOM 624 C C . ASP A 1 84 ? -12.866 11.456 19.618 1.00 98.31 84 ASP A C 1
ATOM 626 O O . ASP A 1 84 ? -13.852 11.008 19.025 1.00 98.31 84 ASP A O 1
ATOM 630 N N . VAL A 1 85 ? -12.501 11.007 20.816 1.00 98.44 85 VAL A N 1
ATOM 631 C CA . VAL A 1 85 ? -13.271 10.054 21.626 1.00 98.44 85 VAL A CA 1
ATOM 632 C C . VAL A 1 85 ? -13.703 10.678 22.951 1.00 98.44 85 VAL A C 1
ATOM 634 O O . VAL A 1 85 ? -13.058 11.580 23.482 1.00 98.44 85 VAL A O 1
ATOM 637 N N . ILE A 1 86 ? -14.802 10.175 23.505 1.00 98.38 86 ILE A N 1
ATOM 638 C CA . ILE A 1 86 ? -15.217 10.443 24.883 1.00 98.38 86 ILE A CA 1
ATOM 639 C C . ILE A 1 86 ? -15.056 9.143 25.667 1.00 98.38 86 ILE A C 1
ATOM 641 O O . ILE A 1 86 ? -15.557 8.098 25.249 1.00 98.38 86 ILE A O 1
ATOM 645 N N . MET A 1 87 ? -14.343 9.218 26.790 1.00 98.19 87 MET A N 1
ATOM 646 C CA . MET A 1 87 ? -14.063 8.078 27.661 1.00 98.19 87 MET A CA 1
ATOM 647 C C . MET A 1 87 ? -15.009 8.061 28.866 1.00 98.19 87 MET A C 1
ATOM 649 O O . MET A 1 87 ? -15.283 9.098 29.471 1.00 98.19 87 MET A O 1
ATOM 653 N N . ASP A 1 88 ? -15.451 6.867 29.246 1.00 97.44 88 ASP A N 1
ATOM 654 C CA . ASP A 1 88 ? -16.146 6.545 30.492 1.00 97.44 88 ASP A CA 1
ATOM 655 C C . ASP A 1 88 ? -15.323 5.475 31.220 1.00 97.44 88 ASP A C 1
ATOM 657 O O . ASP A 1 88 ? -15.436 4.281 30.936 1.00 97.44 88 ASP A O 1
ATOM 661 N N . GLY A 1 89 ? -14.415 5.921 32.093 1.00 96.31 89 GLY A N 1
ATOM 662 C CA . GLY A 1 89 ? -13.388 5.054 32.668 1.00 96.31 89 GLY A CA 1
ATOM 663 C C . GLY A 1 89 ? -12.404 4.566 31.602 1.00 96.31 89 GLY A C 1
ATOM 664 O O . GLY A 1 89 ? -11.758 5.374 30.939 1.00 96.31 89 GLY A O 1
ATOM 665 N N . ASP A 1 90 ? -12.297 3.248 31.449 1.00 94.56 90 ASP A N 1
ATOM 666 C CA . ASP A 1 90 ? -11.455 2.543 30.472 1.00 94.56 90 ASP A CA 1
ATOM 667 C C . ASP A 1 90 ? -12.186 2.221 29.154 1.00 94.56 90 ASP A C 1
ATOM 669 O O . ASP A 1 90 ? -11.631 1.579 28.262 1.00 94.56 90 ASP A O 1
ATOM 673 N N . ARG A 1 91 ? -13.433 2.680 29.000 1.00 96.69 91 ARG A N 1
ATOM 674 C CA . ARG A 1 91 ? -14.279 2.399 27.839 1.00 96.69 91 ARG A CA 1
ATOM 675 C C . ARG A 1 91 ? -14.525 3.655 27.008 1.00 96.69 91 ARG A C 1
ATOM 677 O O . ARG A 1 91 ? -14.913 4.690 27.543 1.00 96.69 91 ARG A O 1
ATOM 684 N N . ILE A 1 92 ? -14.428 3.539 25.684 1.00 98.31 92 ILE A N 1
ATOM 685 C CA . ILE A 1 92 ? -14.921 4.573 24.758 1.00 98.31 92 ILE A CA 1
ATOM 686 C C . ILE A 1 92 ? -16.457 4.599 24.826 1.00 98.31 92 ILE A C 1
ATOM 688 O O . ILE A 1 92 ? -17.112 3.626 24.441 1.00 98.31 92 ILE A O 1
ATOM 692 N N . SER A 1 93 ? -17.040 5.697 25.311 1.00 98.25 93 SER A N 1
ATOM 693 C CA . SER A 1 93 ? -18.496 5.887 25.370 1.00 98.25 93 SER A CA 1
ATOM 694 C C . SER A 1 93 ? -19.059 6.436 24.061 1.00 98.25 93 SER A C 1
ATOM 696 O O . SER A 1 93 ? -20.111 5.988 23.595 1.00 98.25 93 SER A O 1
ATOM 698 N N . ASP A 1 94 ? -18.351 7.391 23.454 1.00 98.44 94 ASP A N 1
ATOM 699 C CA . ASP A 1 94 ? -18.772 8.076 22.238 1.00 98.44 94 ASP A CA 1
ATOM 700 C C . ASP A 1 94 ? -17.565 8.350 21.324 1.00 98.44 94 ASP A C 1
ATOM 702 O O . ASP A 1 94 ? -16.456 8.614 21.787 1.00 98.44 94 ASP A O 1
ATOM 706 N N . ILE A 1 95 ? -17.800 8.344 20.012 1.00 98.31 95 ILE A N 1
ATOM 707 C CA . ILE A 1 95 ? -16.863 8.825 18.994 1.00 98.31 95 ILE A CA 1
ATOM 708 C C . ILE A 1 95 ? -17.396 10.151 18.460 1.00 98.31 95 ILE A C 1
ATOM 710 O O . ILE A 1 95 ? -18.521 10.214 17.954 1.00 98.31 95 ILE A O 1
ATOM 714 N N . VAL A 1 96 ? -16.582 11.199 18.550 1.00 98.56 96 VAL A N 1
ATOM 715 C CA . VAL A 1 96 ? -16.849 12.502 17.945 1.00 98.56 96 VAL A CA 1
ATOM 716 C C . VAL A 1 96 ? -16.472 12.436 16.472 1.00 98.56 96 VAL A C 1
ATOM 718 O O . VAL A 1 96 ? -15.350 12.069 16.117 1.00 98.56 96 VAL A O 1
ATOM 721 N N . ILE A 1 97 ? -17.414 12.805 15.613 1.00 98.38 97 ILE A N 1
ATOM 722 C CA . ILE A 1 97 ? -17.238 12.807 14.162 1.00 98.38 97 ILE A CA 1
ATOM 723 C C . ILE A 1 97 ? -17.546 14.180 13.578 1.00 98.38 97 ILE A C 1
ATOM 725 O O . ILE A 1 97 ? -18.345 14.941 14.128 1.00 98.38 97 ILE A O 1
ATOM 729 N N . LEU A 1 98 ? -16.949 14.461 12.426 1.00 98.25 98 LEU A N 1
ATOM 730 C CA . LEU A 1 98 ? -17.345 15.533 11.527 1.00 98.25 98 LEU A CA 1
ATOM 731 C C . LEU A 1 98 ? -17.803 14.897 10.219 1.00 98.25 98 LEU A C 1
ATOM 733 O O . LEU A 1 98 ? -17.011 14.279 9.510 1.00 98.25 98 LEU A O 1
ATOM 737 N N . ASP A 1 99 ? -19.078 15.050 9.897 1.00 96.94 99 ASP A N 1
ATOM 738 C CA . ASP A 1 99 ? -19.644 14.560 8.648 1.00 96.94 99 ASP A CA 1
ATOM 739 C C . ASP A 1 99 ? -20.305 15.689 7.848 1.00 96.94 99 ASP A C 1
ATOM 741 O O . ASP A 1 99 ? -20.233 16.871 8.198 1.00 96.94 99 ASP A O 1
ATOM 745 N N . LYS A 1 100 ? -20.947 15.343 6.730 1.00 96.50 100 LYS A N 1
ATOM 746 C CA . LYS A 1 100 ? -21.596 16.336 5.865 1.00 96.50 100 LYS A CA 1
ATOM 747 C C . LYS A 1 100 ? -22.739 17.111 6.546 1.00 96.50 100 LYS A C 1
ATOM 749 O O . LYS A 1 100 ? -23.059 18.207 6.087 1.00 96.50 100 LYS A O 1
ATOM 754 N N . ALA A 1 101 ? -23.340 16.569 7.604 1.00 96.25 101 ALA A N 1
ATOM 755 C CA . ALA A 1 101 ? -24.350 17.223 8.434 1.00 96.25 101 ALA A CA 1
ATOM 756 C C . ALA A 1 101 ? -23.748 18.030 9.603 1.00 96.25 101 ALA A C 1
ATOM 758 O O . ALA A 1 101 ? -24.472 18.799 10.235 1.00 96.25 101 ALA A O 1
ATOM 759 N N . GLY A 1 102 ? -22.440 17.919 9.855 1.00 97.62 102 GLY A N 1
ATOM 760 C CA . GLY A 1 102 ? -21.707 18.690 10.858 1.00 97.62 102 GLY A CA 1
ATOM 761 C C . GLY A 1 102 ? -21.069 17.811 11.932 1.00 97.62 102 GLY A C 1
ATOM 762 O O . GLY A 1 102 ? -20.743 16.649 11.693 1.00 97.62 102 GLY A O 1
ATOM 763 N N . LEU A 1 103 ? -20.847 18.390 13.114 1.00 98.19 103 LEU A N 1
ATOM 764 C CA . LEU A 1 103 ? -20.323 17.654 14.263 1.00 98.19 103 LEU A CA 1
ATOM 765 C C . LEU A 1 103 ? -21.402 16.747 14.857 1.00 98.19 103 LEU A C 1
ATOM 767 O O . LEU A 1 103 ? -22.537 17.176 15.071 1.00 98.19 103 LEU A O 1
ATOM 771 N N . GLY A 1 104 ? -21.025 15.510 15.165 1.00 97.75 104 GLY A N 1
ATOM 772 C CA . GLY A 1 104 ? -21.928 14.505 15.711 1.00 97.75 104 GLY A CA 1
ATOM 773 C C . GLY A 1 104 ? -21.234 13.527 16.652 1.00 97.75 104 GLY A C 1
ATOM 774 O O . GLY A 1 104 ? -20.014 13.546 16.812 1.00 97.75 104 GLY A O 1
ATOM 775 N N . LEU A 1 105 ? -22.042 12.662 17.267 1.00 98.00 105 LEU A N 1
ATOM 776 C CA . LEU A 1 105 ? -21.589 11.588 18.147 1.00 98.00 105 LEU A CA 1
ATOM 777 C C . LEU A 1 105 ? -22.097 10.238 17.637 1.00 98.00 105 LEU A C 1
ATOM 779 O O . LEU A 1 105 ? -23.273 10.099 17.293 1.00 98.00 105 LEU A O 1
ATOM 783 N N . LEU A 1 106 ? -21.223 9.236 17.648 1.00 97.31 106 LEU A N 1
ATOM 784 C CA . LEU A 1 106 ? -21.579 7.825 17.514 1.00 97.31 106 LEU A CA 1
ATOM 785 C C . LEU A 1 106 ? -21.398 7.140 18.866 1.00 97.31 106 LEU A C 1
ATOM 787 O O . LEU A 1 106 ? -20.403 7.380 19.536 1.00 97.31 106 LEU A O 1
ATOM 791 N N . ARG A 1 107 ? -22.333 6.267 19.253 1.00 97.88 107 ARG A N 1
ATOM 792 C CA . ARG A 1 107 ? -22.317 5.541 20.538 1.00 97.88 107 ARG A CA 1
ATOM 793 C C . ARG A 1 107 ? -22.133 4.042 20.318 1.00 97.88 107 ARG A C 1
ATOM 795 O O . ARG A 1 107 ? -23.124 3.304 20.306 1.00 97.88 107 ARG A O 1
ATOM 802 N N . PRO A 1 108 ? -20.899 3.590 20.051 1.00 96.94 108 PRO A N 1
ATOM 803 C CA . PRO A 1 108 ? -20.623 2.186 19.803 1.00 96.94 108 PRO A CA 1
ATOM 804 C C . PRO A 1 108 ? -20.672 1.368 21.099 1.00 96.94 108 PRO A C 1
ATOM 806 O O . PRO A 1 108 ? -20.509 1.882 22.201 1.00 96.94 108 PRO A O 1
ATOM 809 N N . LYS A 1 109 ? -20.867 0.054 20.957 1.00 96.94 109 LYS A N 1
ATOM 810 C CA . LYS A 1 109 ? -20.597 -0.906 22.043 1.00 96.94 109 LYS A CA 1
ATOM 811 C C . LYS A 1 109 ? -19.158 -1.417 22.011 1.00 96.94 109 LYS A C 1
ATOM 813 O O . LYS A 1 109 ? -18.611 -1.751 23.051 1.00 96.94 109 LYS A O 1
ATOM 818 N N . ILE A 1 110 ? -18.601 -1.519 20.807 1.00 96.38 110 ILE A N 1
ATOM 819 C CA . ILE A 1 110 ? -17.255 -2.000 20.503 1.00 96.38 110 ILE A CA 1
ATOM 820 C C . ILE A 1 110 ? -16.717 -1.103 19.392 1.00 96.38 110 ILE A C 1
ATOM 822 O O . ILE A 1 110 ? -17.463 -0.748 18.475 1.00 96.38 110 ILE A O 1
ATOM 826 N N . VAL A 1 111 ? -15.439 -0.752 19.484 1.00 96.44 111 VAL A N 1
ATOM 827 C CA . VAL A 1 111 ? -14.713 0.009 18.468 1.00 96.44 111 VAL A CA 1
ATOM 828 C C . VAL A 1 111 ? -13.595 -0.873 17.934 1.00 96.44 111 VAL A C 1
ATOM 830 O O . VAL A 1 111 ? -12.830 -1.427 18.715 1.00 96.44 111 VAL A O 1
ATOM 833 N N . ILE A 1 112 ? -13.524 -1.010 16.613 1.00 96.00 112 ILE A N 1
ATOM 834 C CA . ILE A 1 112 ? -12.403 -1.645 15.922 1.00 96.00 112 ILE A CA 1
ATOM 835 C C . ILE A 1 112 ? -11.689 -0.519 15.181 1.00 96.00 112 ILE A C 1
ATOM 837 O O . ILE A 1 112 ? -12.267 0.072 14.267 1.00 96.00 112 ILE A O 1
ATOM 841 N N . ASP A 1 113 ? -10.479 -0.176 15.616 1.00 96.56 113 ASP A N 1
ATOM 842 C CA . ASP A 1 113 ? -9.704 0.901 15.005 1.00 96.56 113 ASP A CA 1
ATOM 843 C C . ASP A 1 113 ? -8.961 0.388 13.766 1.00 96.56 113 ASP A C 1
ATOM 845 O O . ASP A 1 113 ? -7.985 -0.352 13.861 1.00 96.56 113 ASP A O 1
ATOM 849 N N . THR A 1 114 ? -9.441 0.792 12.591 1.00 94.50 114 THR A N 1
ATOM 850 C CA . THR A 1 114 ? -8.801 0.529 11.296 1.00 94.50 114 THR A CA 1
ATOM 851 C C . THR A 1 114 ? -8.383 1.831 10.606 1.00 94.50 114 THR A C 1
ATOM 853 O O . THR A 1 114 ? -8.434 1.924 9.380 1.00 94.50 114 THR A O 1
ATOM 856 N N . SER A 1 115 ? -8.030 2.864 11.379 1.00 93.38 115 SER A N 1
ATOM 857 C CA . SER A 1 115 ? -7.608 4.180 10.864 1.00 93.38 115 SER A CA 1
ATOM 858 C C . SER A 1 115 ? -6.246 4.170 10.158 1.00 93.38 115 SER A C 1
ATOM 860 O O . SER A 1 115 ? -5.919 5.121 9.457 1.00 93.38 115 SER A O 1
ATOM 862 N N . GLY A 1 116 ? -5.464 3.096 10.306 1.00 89.62 116 GLY A N 1
ATOM 863 C CA . GLY A 1 116 ? -4.093 2.991 9.800 1.00 89.62 116 GLY A CA 1
ATOM 864 C C . GLY A 1 116 ? -3.074 3.439 10.844 1.00 89.62 116 GLY A C 1
ATOM 865 O O . GLY A 1 116 ? -2.290 2.617 11.301 1.00 89.62 116 GLY A O 1
ATOM 866 N N . ASP A 1 117 ? -3.150 4.697 11.285 1.00 91.38 117 ASP A N 1
ATOM 867 C CA . ASP A 1 117 ? -2.210 5.304 12.251 1.00 91.38 117 ASP A CA 1
ATOM 868 C C . ASP A 1 117 ? -2.618 5.122 13.732 1.00 91.38 117 ASP A C 1
ATOM 870 O O . ASP A 1 117 ? -2.034 5.730 14.640 1.00 91.38 117 ASP A O 1
ATOM 874 N N . GLY A 1 118 ? -3.648 4.306 13.983 1.00 94.62 118 GLY A N 1
ATOM 875 C CA . GLY A 1 118 ? -4.176 4.030 15.321 1.00 94.62 118 GLY A CA 1
ATOM 876 C C . GLY A 1 118 ? -4.742 5.275 16.006 1.00 94.62 118 GLY A C 1
ATOM 877 O O . GLY A 1 118 ? -4.564 5.447 17.211 1.00 94.62 118 GLY A O 1
ATOM 878 N N . ASP A 1 119 ? -5.358 6.185 15.247 1.00 95.88 119 ASP A N 1
ATOM 879 C CA . ASP A 1 119 ? -5.813 7.4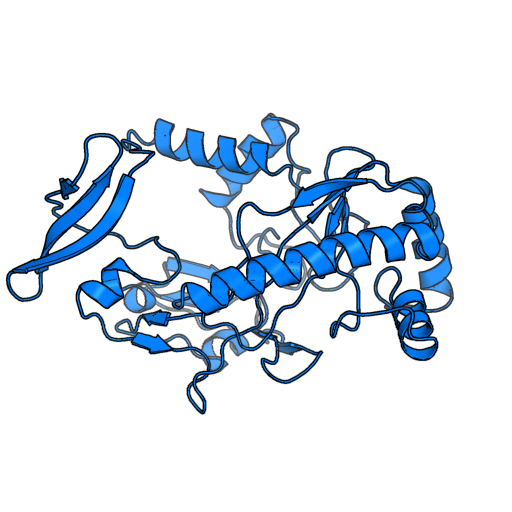86 15.743 1.00 95.88 119 ASP A CA 1
ATOM 880 C C . ASP A 1 119 ? -6.847 7.361 16.861 1.00 95.88 119 ASP A C 1
ATOM 882 O O . ASP A 1 119 ? -6.806 8.127 17.826 1.00 95.88 119 ASP A O 1
ATOM 886 N N . ILE A 1 120 ? -7.760 6.391 16.762 1.00 97.62 120 ILE A N 1
ATOM 887 C CA . ILE A 1 120 ? -8.804 6.195 17.768 1.00 97.62 120 ILE A CA 1
ATOM 888 C C . ILE A 1 120 ? -8.192 5.563 19.019 1.00 97.62 120 ILE A C 1
ATOM 890 O O . ILE A 1 120 ? -8.452 6.035 20.124 1.00 97.62 120 ILE A O 1
ATOM 894 N N . ALA A 1 121 ? -7.345 4.544 18.856 1.00 96.81 121 ALA A N 1
ATOM 895 C CA . ALA A 1 121 ? -6.640 3.892 19.955 1.00 96.81 121 ALA A CA 1
ATOM 896 C C . ALA A 1 121 ? -5.748 4.884 20.720 1.00 96.81 121 ALA A C 1
ATOM 898 O O . ALA A 1 121 ? -5.841 4.990 21.944 1.00 96.81 121 ALA A O 1
ATOM 899 N N . ALA A 1 122 ? -4.949 5.680 20.005 1.00 97.00 122 ALA A N 1
ATOM 900 C CA . ALA A 1 122 ? -4.096 6.707 20.594 1.00 97.00 122 ALA A CA 1
ATOM 901 C C . ALA A 1 122 ? -4.917 7.767 21.347 1.00 97.00 122 ALA A C 1
ATOM 903 O O . ALA A 1 122 ? -4.564 8.145 22.465 1.00 97.00 122 ALA A O 1
ATOM 904 N N . LYS A 1 123 ? -6.044 8.220 20.778 1.00 97.44 123 LYS A N 1
ATOM 905 C CA . LYS A 1 123 ? -6.959 9.170 21.434 1.00 97.44 123 LYS A CA 1
ATOM 906 C C . LYS A 1 123 ? -7.670 8.588 22.653 1.00 97.44 123 LYS A C 1
ATOM 908 O O . LYS A 1 123 ? -7.908 9.317 23.612 1.00 97.44 123 LYS A O 1
ATOM 913 N N . ALA A 1 124 ? -7.950 7.288 22.649 1.00 97.56 124 ALA A N 1
ATOM 914 C CA . ALA A 1 124 ? -8.488 6.568 23.799 1.00 97.56 124 ALA A CA 1
ATOM 915 C C . ALA A 1 124 ? -7.450 6.335 24.911 1.00 97.56 124 ALA A C 1
ATOM 917 O O . ALA A 1 124 ? -7.801 5.846 25.982 1.00 97.56 124 ALA A O 1
ATOM 918 N N . GLY A 1 125 ? -6.184 6.705 24.683 1.00 96.50 125 GLY A N 1
ATOM 919 C CA . GLY A 1 125 ? -5.102 6.551 25.650 1.00 96.50 125 GLY A CA 1
ATOM 920 C C . GLY A 1 125 ? -4.446 5.172 25.635 1.00 96.50 125 GLY A C 1
ATOM 921 O O . GLY A 1 125 ? -3.746 4.839 26.592 1.00 96.50 125 GLY A O 1
ATOM 922 N N . ALA A 1 126 ? -4.647 4.374 24.578 1.00 96.25 126 ALA A N 1
ATOM 923 C CA . ALA A 1 126 ? -3.917 3.123 24.407 1.00 96.25 126 ALA A CA 1
ATOM 924 C C . ALA A 1 126 ? -2.403 3.402 24.338 1.00 96.25 126 ALA A C 1
ATOM 926 O O . ALA A 1 126 ? -1.990 4.382 23.708 1.00 96.25 126 ALA A O 1
ATOM 927 N N . PRO A 1 127 ? -1.560 2.573 24.976 1.00 95.88 127 PRO A N 1
ATOM 928 C CA . PRO A 1 127 ? -0.118 2.746 24.911 1.00 95.88 127 PRO A CA 1
ATOM 929 C C . PRO A 1 127 ? 0.392 2.484 23.488 1.00 95.88 127 PRO A C 1
ATOM 931 O O . PRO A 1 127 ? -0.054 1.555 22.817 1.00 95.88 127 PRO A O 1
ATOM 934 N N . PHE A 1 128 ? 1.346 3.291 23.027 1.00 95.56 128 PHE A N 1
ATOM 935 C CA . PHE A 1 128 ? 1.978 3.112 21.723 1.00 95.56 128 PHE A CA 1
ATOM 936 C C . PHE A 1 128 ? 3.438 3.562 21.720 1.00 95.56 128 PHE A C 1
ATOM 938 O O . PHE A 1 128 ? 3.850 4.417 22.506 1.00 95.56 128 PHE A O 1
ATOM 945 N N . GLU A 1 129 ? 4.210 2.998 20.798 1.00 94.00 129 GLU A N 1
ATOM 946 C CA . GLU A 1 129 ? 5.535 3.484 20.407 1.00 94.00 129 GLU A CA 1
ATOM 947 C C . GLU A 1 129 ? 5.450 4.221 19.066 1.00 94.00 129 GLU A C 1
ATOM 949 O O . GLU A 1 129 ? 4.447 4.125 18.362 1.00 94.00 129 GLU A O 1
ATOM 954 N N . VAL A 1 130 ? 6.485 4.980 18.709 1.00 92.81 130 VAL A N 1
ATOM 955 C CA . VAL A 1 130 ? 6.514 5.768 17.470 1.00 92.81 130 VAL A CA 1
ATOM 956 C C . VAL A 1 130 ? 7.793 5.467 16.706 1.00 92.81 130 VAL A C 1
ATOM 958 O O . VAL A 1 130 ? 8.885 5.686 17.234 1.00 92.81 130 VAL A O 1
ATOM 961 N N . GLY A 1 131 ? 7.643 4.988 15.469 1.00 89.69 131 GLY A N 1
ATOM 962 C CA . GLY A 1 131 ? 8.753 4.629 14.589 1.00 89.69 131 GLY A CA 1
ATOM 963 C C . GLY A 1 131 ? 9.796 3.729 15.258 1.00 89.69 131 GLY A C 1
ATOM 964 O O . GLY A 1 131 ? 9.499 2.878 16.103 1.00 89.69 131 GLY A O 1
ATOM 965 N N . ARG A 1 132 ? 11.062 3.953 14.903 1.00 88.12 132 ARG A N 1
ATOM 966 C CA . ARG A 1 132 ? 12.200 3.256 15.498 1.00 88.12 132 ARG A CA 1
ATOM 967 C C . ARG A 1 132 ? 12.441 3.696 16.946 1.00 88.12 132 ARG A C 1
ATOM 969 O O . ARG A 1 132 ? 12.697 4.867 17.211 1.00 88.12 132 ARG A O 1
ATOM 976 N N . ARG A 1 133 ? 12.481 2.734 17.874 1.00 85.88 133 ARG A N 1
ATOM 977 C CA . ARG A 1 133 ? 12.618 2.970 19.327 1.00 85.88 133 ARG A CA 1
ATOM 978 C C . ARG A 1 133 ? 13.787 3.866 19.734 1.00 85.88 133 ARG A C 1
ATOM 980 O O . ARG A 1 133 ? 13.653 4.605 20.705 1.00 85.88 133 ARG A O 1
ATOM 987 N N . GLU A 1 134 ? 14.933 3.787 19.054 1.00 87.81 134 GLU A N 1
ATOM 988 C CA . GLU A 1 134 ? 16.123 4.526 19.491 1.00 87.81 134 GLU A CA 1
ATOM 989 C C . GLU A 1 134 ? 16.051 6.035 19.216 1.00 87.81 134 GLU A C 1
ATOM 991 O O . GLU A 1 134 ? 16.634 6.814 19.970 1.00 87.81 134 GLU A O 1
ATOM 996 N N . ASP A 1 135 ? 15.385 6.459 18.139 1.00 87.56 135 ASP A N 1
ATOM 997 C CA . ASP A 1 135 ? 15.412 7.856 17.685 1.00 87.56 135 ASP A CA 1
ATOM 998 C C . ASP A 1 135 ? 14.081 8.393 17.137 1.00 87.56 135 ASP A C 1
ATOM 1000 O O . ASP A 1 135 ? 14.034 9.524 16.652 1.00 87.56 135 ASP A O 1
ATOM 1004 N N . GLY A 1 136 ? 13.007 7.607 17.210 1.00 88.00 136 GLY A N 1
ATOM 1005 C CA . GLY A 1 136 ? 11.665 7.968 16.755 1.00 88.00 136 GLY A CA 1
ATOM 1006 C C . GLY A 1 136 ? 11.539 8.145 15.242 1.00 88.00 136 GLY A C 1
ATOM 1007 O O . GLY A 1 136 ? 10.519 8.646 14.770 1.00 88.00 136 GLY A O 1
ATOM 1008 N N . LYS A 1 137 ? 12.563 7.781 14.456 1.00 89.44 137 LYS A N 1
ATOM 1009 C CA . LYS A 1 137 ? 12.513 7.943 13.001 1.00 89.44 137 LYS A CA 1
ATOM 1010 C C . LYS A 1 137 ? 11.609 6.898 12.369 1.00 89.44 137 LYS A C 1
ATOM 1012 O O . LYS A 1 137 ? 11.698 5.720 12.698 1.00 89.44 137 LYS A O 1
ATOM 1017 N N . MET A 1 138 ? 10.803 7.349 11.416 1.00 93.06 138 MET A N 1
ATOM 1018 C CA . MET A 1 138 ? 9.876 6.517 10.656 1.00 93.06 138 MET A CA 1
ATOM 1019 C C . MET A 1 138 ? 10.416 6.195 9.268 1.00 93.06 138 MET A C 1
ATOM 1021 O O . MET A 1 138 ? 11.167 6.976 8.669 1.00 93.06 138 MET A O 1
ATOM 1025 N N . MET A 1 139 ? 9.981 5.062 8.727 1.00 92.69 139 MET A N 1
ATOM 1026 C CA . MET A 1 139 ? 10.276 4.674 7.351 1.00 92.69 139 MET A CA 1
ATOM 1027 C C . MET A 1 139 ? 9.794 5.730 6.331 1.00 92.69 139 MET A C 1
ATOM 1029 O O . MET A 1 139 ? 8.693 6.267 6.465 1.00 92.69 139 MET A O 1
ATOM 1033 N N . PRO A 1 140 ? 10.566 6.009 5.258 1.00 93.12 140 PRO A N 1
ATOM 1034 C CA . PRO A 1 140 ? 10.19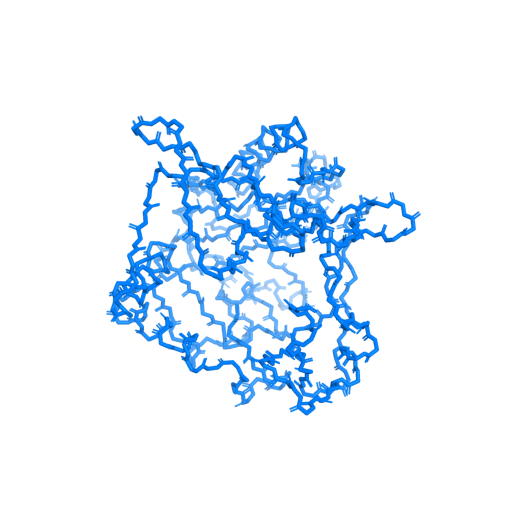0 7.020 4.269 1.00 93.12 140 PRO A CA 1
ATOM 1035 C C . PRO A 1 140 ? 8.853 6.734 3.588 1.00 93.12 140 PRO A C 1
ATOM 1037 O O . PRO A 1 140 ? 8.500 5.575 3.351 1.00 93.12 140 PRO A O 1
ATOM 1040 N N . VAL A 1 141 ? 8.147 7.792 3.197 1.00 95.31 141 VAL A N 1
ATOM 1041 C CA . VAL A 1 141 ? 6.828 7.712 2.553 1.00 95.31 141 VAL A CA 1
ATOM 1042 C C . VAL A 1 141 ? 6.958 7.683 1.029 1.00 95.31 141 VAL A C 1
ATOM 1044 O O . VAL A 1 141 ? 7.964 8.125 0.463 1.00 95.31 141 VAL A O 1
ATOM 1047 N N . THR A 1 142 ? 5.949 7.139 0.346 1.00 95.31 142 THR A N 1
ATOM 1048 C CA . THR A 1 142 ? 5.944 7.016 -1.123 1.00 95.31 142 THR A CA 1
ATOM 1049 C C . THR A 1 142 ? 4.584 7.352 -1.710 1.00 95.31 142 THR A C 1
ATOM 1051 O O . THR A 1 142 ? 3.573 6.778 -1.323 1.00 95.31 142 THR A O 1
ATOM 1054 N N . LEU A 1 143 ? 4.562 8.204 -2.729 1.00 97.00 143 LEU A N 1
ATOM 1055 C CA . LEU A 1 143 ? 3.413 8.369 -3.612 1.00 97.00 143 LEU A CA 1
ATOM 1056 C C . LEU A 1 143 ? 3.519 7.388 -4.786 1.00 97.00 143 LEU A C 1
ATOM 1058 O O . LEU A 1 143 ? 4.459 7.462 -5.584 1.00 97.00 143 LEU A O 1
ATOM 1062 N N . PHE A 1 144 ? 2.551 6.479 -4.893 1.00 95.69 144 PHE A N 1
ATOM 1063 C CA . PHE A 1 144 ? 2.425 5.596 -6.053 1.00 95.69 144 PHE A CA 1
ATOM 1064 C C . PHE A 1 144 ? 1.951 6.371 -7.282 1.00 95.69 144 PHE A C 1
ATOM 1066 O O . PHE A 1 144 ? 1.140 7.292 -7.168 1.00 95.69 144 PHE A O 1
ATOM 1073 N N . LEU A 1 145 ? 2.421 5.960 -8.457 1.00 97.12 145 LEU A N 1
ATOM 1074 C CA . LEU A 1 145 ? 2.004 6.513 -9.745 1.00 97.12 145 LEU A CA 1
ATOM 1075 C C . LEU A 1 145 ? 1.398 5.408 -10.603 1.00 97.12 145 LEU A C 1
ATOM 1077 O O . LEU A 1 145 ? 1.855 4.265 -10.550 1.00 97.12 145 LEU A O 1
ATOM 1081 N N . THR A 1 146 ? 0.439 5.777 -11.439 1.00 97.62 146 THR A N 1
ATOM 1082 C CA . THR A 1 146 ? -0.017 4.959 -12.562 1.00 97.62 146 THR A CA 1
ATOM 1083 C C . THR A 1 146 ? 0.408 5.670 -13.836 1.00 97.62 146 THR A C 1
ATOM 1085 O O . THR A 1 146 ? 0.067 6.838 -14.053 1.00 97.62 146 THR A O 1
ATOM 1088 N N . ILE A 1 147 ? 1.171 4.967 -14.666 1.00 98.50 147 ILE A N 1
ATOM 1089 C CA . ILE A 1 147 ? 1.623 5.443 -15.967 1.00 98.50 147 ILE A CA 1
ATOM 1090 C C . ILE A 1 147 ? 0.946 4.648 -17.078 1.00 98.50 147 ILE A C 1
ATOM 1092 O O . ILE A 1 147 ? 0.589 3.488 -16.896 1.00 98.50 147 ILE A O 1
ATOM 1096 N N . GLY A 1 148 ? 0.751 5.293 -18.219 1.00 98.31 148 GLY A N 1
ATOM 1097 C CA . GLY A 1 148 ? 0.133 4.721 -19.408 1.00 98.31 148 GLY A CA 1
ATOM 1098 C C . GLY A 1 148 ? 1.008 4.903 -20.634 1.00 98.31 148 GLY A C 1
ATOM 1099 O O . GLY A 1 148 ? 2.039 5.577 -20.574 1.00 98.31 148 GLY A O 1
ATOM 1100 N N . ASN A 1 149 ? 0.550 4.356 -21.759 1.00 98.38 149 ASN A N 1
ATOM 1101 C CA . ASN A 1 149 ? 1.239 4.435 -23.047 1.00 98.38 149 ASN A CA 1
ATOM 1102 C C . ASN A 1 149 ? 2.681 3.893 -22.992 1.00 98.38 149 ASN A C 1
ATOM 1104 O O . ASN A 1 149 ? 3.595 4.459 -23.591 1.00 98.38 149 ASN A O 1
ATOM 1108 N N . VAL A 1 150 ? 2.878 2.833 -22.206 1.00 98.69 150 VAL A N 1
ATOM 1109 C CA . VAL A 1 150 ? 4.112 2.045 -22.177 1.00 98.69 150 VAL A CA 1
ATOM 1110 C C . VAL A 1 150 ? 4.075 1.037 -23.326 1.00 98.69 150 VAL A C 1
ATOM 1112 O O . VAL A 1 150 ? 3.050 0.401 -23.569 1.00 98.69 150 VAL A O 1
ATOM 1115 N N . ASP A 1 151 ? 5.187 0.890 -24.036 1.00 98.62 151 ASP A N 1
ATOM 1116 C CA . ASP A 1 151 ? 5.394 -0.183 -25.005 1.00 98.62 151 ASP A CA 1
ATOM 1117 C C . ASP A 1 151 ? 5.847 -1.444 -24.255 1.00 98.62 151 ASP A C 1
ATOM 1119 O O . ASP A 1 151 ? 7.034 -1.652 -23.990 1.00 98.62 151 ASP A O 1
ATOM 1123 N N . ASP A 1 152 ? 4.867 -2.260 -23.859 1.00 98.25 152 ASP A N 1
ATOM 1124 C CA . ASP A 1 152 ? 5.083 -3.482 -23.078 1.00 98.25 152 ASP A CA 1
ATOM 1125 C C . ASP A 1 152 ? 6.105 -4.419 -23.740 1.00 98.25 152 ASP A C 1
ATOM 1127 O O . ASP A 1 152 ? 6.975 -4.973 -23.063 1.00 98.25 152 ASP A O 1
ATOM 1131 N N . GLU A 1 153 ? 6.010 -4.594 -25.061 1.00 98.25 153 GLU A N 1
ATOM 1132 C CA . GLU A 1 153 ? 6.870 -5.507 -25.814 1.00 98.25 153 GLU A CA 1
ATOM 1133 C C . GLU A 1 153 ? 8.315 -5.022 -25.810 1.00 98.25 153 GLU A C 1
ATOM 1135 O O . GLU A 1 153 ? 9.226 -5.819 -25.573 1.00 98.25 153 GLU A O 1
ATOM 1140 N N . ARG A 1 154 ? 8.533 -3.715 -25.995 1.00 98.38 154 ARG A N 1
ATOM 1141 C CA . ARG A 1 154 ? 9.868 -3.112 -25.956 1.00 98.38 154 ARG A CA 1
ATOM 1142 C C . ARG A 1 154 ? 10.505 -3.190 -24.574 1.00 98.38 154 ARG A C 1
ATOM 1144 O O . ARG A 1 154 ? 11.689 -3.512 -24.493 1.00 98.38 154 ARG A O 1
ATOM 1151 N N . VAL A 1 155 ? 9.744 -2.964 -23.500 1.00 98.31 155 VAL A N 1
ATOM 1152 C CA . VAL A 1 155 ? 10.253 -3.119 -22.123 1.00 98.31 155 VAL A CA 1
ATOM 1153 C C . VAL A 1 155 ? 10.668 -4.569 -21.862 1.00 98.31 155 VAL A C 1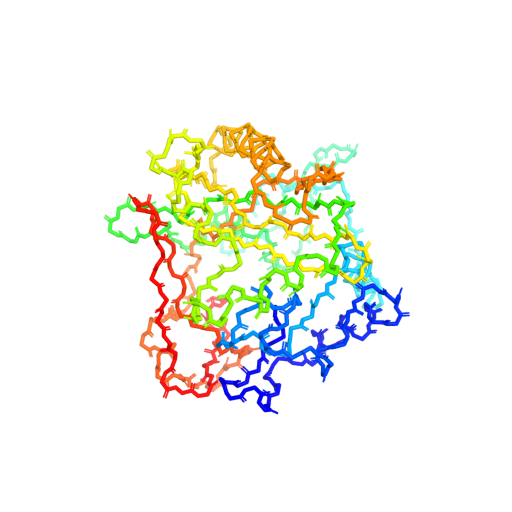
ATOM 1155 O O . VAL A 1 155 ? 11.771 -4.826 -21.377 1.00 98.31 155 VAL A O 1
ATOM 1158 N N . ILE A 1 156 ? 9.809 -5.531 -22.215 1.00 97.25 156 ILE A N 1
ATOM 1159 C CA . ILE A 1 156 ? 10.081 -6.963 -22.017 1.00 97.25 156 ILE A CA 1
ATOM 1160 C C . ILE A 1 156 ? 11.275 -7.418 -22.867 1.00 97.25 156 ILE A C 1
ATOM 1162 O O . ILE A 1 156 ? 12.118 -8.173 -22.382 1.00 97.25 156 ILE A O 1
ATOM 1166 N N . ALA A 1 157 ? 11.362 -6.978 -24.125 1.00 97.56 157 ALA A N 1
ATOM 1167 C CA . ALA A 1 157 ? 12.476 -7.300 -25.012 1.00 97.56 157 ALA A CA 1
ATOM 1168 C C . ALA A 1 157 ? 13.798 -6.741 -24.473 1.00 97.56 157 ALA A C 1
ATOM 1170 O O . ALA A 1 157 ? 14.767 -7.493 -24.372 1.00 97.56 157 ALA A O 1
ATOM 1171 N N . TRP A 1 158 ? 13.807 -5.472 -24.049 1.00 97.62 158 TRP A N 1
ATOM 1172 C CA . TRP A 1 158 ? 14.978 -4.849 -23.437 1.00 97.62 158 TRP A CA 1
ATOM 1173 C C . TRP A 1 158 ? 15.439 -5.623 -22.201 1.00 97.62 158 TRP A C 1
ATOM 1175 O O . TRP A 1 158 ? 16.607 -5.988 -22.117 1.00 97.62 158 TRP A O 1
ATOM 1185 N N . MET A 1 159 ? 14.526 -5.957 -21.281 1.00 95.50 159 MET A N 1
ATOM 1186 C CA . MET A 1 159 ? 14.895 -6.664 -20.051 1.00 95.50 159 MET A CA 1
ATOM 1187 C C . MET A 1 159 ? 15.444 -8.069 -20.332 1.00 95.50 159 MET A C 1
ATOM 1189 O O . MET A 1 159 ? 16.410 -8.492 -19.707 1.00 95.50 159 MET A O 1
ATOM 1193 N N . ARG A 1 160 ? 14.887 -8.790 -21.314 1.00 94.38 160 ARG A N 1
ATOM 1194 C CA . ARG A 1 160 ? 15.403 -10.108 -21.730 1.00 94.38 160 ARG A CA 1
ATOM 1195 C C . ARG A 1 160 ? 16.812 -10.048 -22.312 1.00 94.38 160 ARG A C 1
ATOM 1197 O O . ARG A 1 160 ? 17.547 -11.031 -22.223 1.00 94.38 160 ARG A O 1
ATOM 1204 N N . GLU A 1 161 ? 17.164 -8.960 -22.987 1.00 94.94 161 GLU A N 1
ATOM 1205 C CA . GLU A 1 161 ? 18.524 -8.738 -23.484 1.00 94.94 161 GLU A CA 1
ATOM 1206 C C . GLU A 1 161 ? 19.456 -8.298 -22.355 1.00 94.94 161 GLU A C 1
ATOM 1208 O O . GLU A 1 161 ? 20.555 -8.841 -22.239 1.00 94.94 161 GLU A O 1
ATOM 1213 N N . HIS A 1 162 ? 18.984 -7.395 -21.492 1.00 94.31 162 HIS A N 1
ATOM 1214 C CA . HIS A 1 162 ? 19.711 -6.897 -20.325 1.00 94.31 162 HIS A CA 1
ATOM 1215 C C . HIS A 1 162 ? 20.095 -8.022 -19.367 1.00 94.31 162 HIS A C 1
ATOM 1217 O O . HIS A 1 162 ? 21.262 -8.138 -19.016 1.00 94.31 162 HIS A O 1
ATOM 1223 N N . GLU A 1 163 ? 19.165 -8.921 -19.038 1.00 91.88 163 GLU A N 1
ATOM 1224 C CA . GLU A 1 163 ? 19.391 -10.053 -18.126 1.00 91.88 163 GLU A CA 1
ATOM 1225 C C . GLU A 1 163 ? 20.534 -10.975 -18.591 1.00 91.88 163 GLU A C 1
ATOM 1227 O O . GLU A 1 163 ? 21.249 -11.559 -17.782 1.00 91.88 163 GLU A O 1
ATOM 1232 N N . LYS A 1 164 ? 20.772 -11.087 -19.907 1.00 92.44 164 LYS A N 1
ATOM 1233 C CA . LYS A 1 164 ? 21.894 -11.881 -20.445 1.00 92.44 164 LYS A CA 1
ATOM 1234 C C . LYS A 1 164 ? 23.253 -11.238 -20.171 1.00 92.44 164 LYS A C 1
ATOM 1236 O O . LYS A 1 164 ? 24.256 -11.946 -20.113 1.00 92.44 164 LYS A O 1
ATOM 1241 N N . LEU A 1 165 ? 23.291 -9.911 -20.084 1.00 90.56 165 LEU A N 1
ATOM 1242 C CA . LEU A 1 165 ? 24.504 -9.117 -19.885 1.00 90.56 165 LEU A CA 1
ATOM 1243 C C . LEU A 1 165 ? 24.729 -8.789 -18.401 1.00 90.56 165 LEU A C 1
ATOM 1245 O O . LEU A 1 165 ? 25.871 -8.745 -17.948 1.00 90.56 165 LEU A O 1
ATOM 1249 N N . HIS A 1 166 ? 23.642 -8.599 -17.655 1.00 89.12 166 HIS A N 1
ATOM 1250 C CA . HIS A 1 166 ? 23.602 -8.132 -16.273 1.00 89.12 166 HIS A CA 1
ATOM 1251 C C . HIS A 1 166 ? 22.604 -8.969 -15.454 1.00 89.12 166 HIS A C 1
ATOM 1253 O O . HIS A 1 166 ? 21.561 -8.458 -15.043 1.00 89.12 166 HIS A O 1
ATOM 1259 N N . PRO A 1 167 ? 22.894 -10.264 -15.231 1.00 88.62 167 PRO A N 1
ATOM 1260 C CA . PRO A 1 167 ? 21.952 -11.170 -14.588 1.00 88.62 167 PRO A CA 1
ATOM 1261 C C . PRO A 1 167 ? 21.602 -10.716 -13.167 1.00 88.62 167 PRO A C 1
ATOM 1263 O O . PRO A 1 167 ? 22.492 -10.426 -12.360 1.00 88.62 167 PRO A O 1
ATOM 1266 N N . GLY A 1 168 ? 20.305 -10.691 -12.858 1.00 86.50 168 GLY A N 1
ATOM 1267 C CA . GLY A 1 168 ? 19.761 -10.329 -11.550 1.00 86.50 168 GLY A CA 1
ATOM 1268 C C . GLY A 1 168 ? 19.682 -8.828 -11.248 1.00 86.50 168 GLY A C 1
ATOM 1269 O O . GLY A 1 168 ? 19.298 -8.470 -10.131 1.00 86.50 168 GLY A O 1
ATOM 1270 N N . GLU A 1 169 ? 20.028 -7.945 -12.190 1.00 90.25 169 GLU A N 1
ATOM 1271 C CA . GLU A 1 169 ? 19.769 -6.509 -12.030 1.00 90.25 169 GLU A CA 1
ATOM 1272 C C . GLU A 1 169 ? 18.276 -6.187 -12.166 1.00 90.25 169 GLU A C 1
ATOM 1274 O O . GLU A 1 169 ? 17.548 -6.803 -12.943 1.00 90.25 169 GLU A O 1
ATOM 1279 N N . ARG A 1 170 ? 17.797 -5.178 -11.428 1.00 91.50 170 ARG A N 1
ATOM 1280 C CA . ARG A 1 170 ? 16.409 -4.722 -11.577 1.00 91.50 170 ARG A CA 1
ATOM 1281 C C . ARG A 1 170 ? 16.208 -4.026 -12.922 1.00 91.50 170 ARG A C 1
ATOM 1283 O O . ARG A 1 170 ? 17.132 -3.468 -13.515 1.00 91.50 170 ARG A O 1
ATOM 1290 N N . LEU A 1 171 ? 14.951 -3.970 -13.355 1.00 94.62 171 LEU A N 1
ATOM 1291 C CA . LEU A 1 171 ? 14.556 -3.252 -14.562 1.00 94.62 171 LEU A CA 1
ATOM 1292 C C . LEU A 1 171 ? 15.074 -1.798 -14.553 1.00 94.62 171 LEU A C 1
ATOM 1294 O O . LEU A 1 171 ? 14.751 -1.016 -13.655 1.00 94.62 171 LEU A O 1
ATOM 1298 N N . PHE A 1 172 ? 15.866 -1.459 -15.575 1.00 95.56 172 PHE A N 1
ATOM 1299 C CA . PHE A 1 172 ? 16.541 -0.168 -15.772 1.00 95.56 172 PHE A CA 1
ATOM 1300 C C . PHE A 1 172 ? 17.511 0.252 -14.653 1.00 95.56 172 PHE A C 1
ATOM 1302 O O . PHE A 1 172 ? 17.877 1.425 -14.570 1.00 95.56 172 PHE A O 1
ATOM 1309 N N . GLU A 1 173 ? 17.968 -0.668 -13.801 1.00 93.75 173 GLU A N 1
ATOM 1310 C CA . GLU A 1 173 ? 18.902 -0.340 -12.719 1.00 93.75 173 GLU A CA 1
ATOM 1311 C C . GLU A 1 173 ? 20.213 0.254 -13.251 1.00 93.75 173 GLU A C 1
ATOM 1313 O O . GLU A 1 173 ? 20.682 1.265 -12.730 1.00 93.75 173 GLU A O 1
ATOM 1318 N N . CYS A 1 174 ? 20.769 -0.308 -14.329 1.00 93.62 174 CYS A N 1
ATOM 1319 C CA . CYS A 1 174 ? 21.959 0.232 -14.988 1.00 93.62 174 CYS A CA 1
ATOM 1320 C C . CYS A 1 174 ? 21.756 1.670 -15.496 1.00 93.62 174 CYS A C 1
ATOM 1322 O O . CYS A 1 174 ? 22.653 2.498 -15.367 1.00 93.62 174 CYS A O 1
ATOM 1324 N N . ILE A 1 175 ? 20.560 1.987 -15.999 1.00 95.62 175 ILE A N 1
ATOM 1325 C CA . ILE A 1 175 ? 20.205 3.315 -16.514 1.00 95.62 175 ILE A CA 1
ATOM 1326 C C . ILE A 1 175 ? 20.127 4.315 -15.359 1.00 95.62 175 ILE A C 1
ATOM 1328 O O . ILE A 1 175 ? 20.611 5.438 -15.472 1.00 95.62 175 ILE A O 1
ATOM 1332 N N . VAL A 1 176 ? 19.561 3.910 -14.216 1.00 95.19 176 VAL A N 1
ATOM 1333 C CA . VAL A 1 176 ? 19.566 4.742 -13.004 1.00 95.19 176 VAL A CA 1
ATOM 1334 C C . VAL A 1 176 ? 20.992 4.954 -12.494 1.00 95.19 176 VAL A C 1
ATOM 1336 O O . VAL A 1 176 ? 21.328 6.074 -12.115 1.00 95.19 176 VAL A O 1
ATOM 1339 N N . LYS A 1 177 ? 21.845 3.919 -12.496 1.00 93.50 177 LYS A N 1
ATOM 1340 C CA . LYS A 1 177 ? 23.261 4.040 -12.102 1.00 93.50 177 LYS A CA 1
ATOM 1341 C C . LYS A 1 177 ? 23.991 5.069 -12.970 1.00 93.50 177 LYS A C 1
ATOM 1343 O O . LYS A 1 177 ? 24.575 5.995 -12.417 1.00 93.50 177 LYS A O 1
ATOM 1348 N N . GLU A 1 178 ? 23.881 4.966 -14.293 1.00 94.50 178 GLU A N 1
ATOM 1349 C CA . GLU A 1 178 ? 24.482 5.922 -15.235 1.00 94.50 178 GLU A CA 1
ATOM 1350 C C . GLU A 1 178 ? 23.948 7.346 -15.020 1.00 94.50 178 GLU A C 1
ATOM 1352 O O . GLU A 1 178 ? 24.720 8.287 -14.855 1.00 94.50 178 GLU A O 1
ATOM 1357 N N . ALA A 1 179 ? 22.628 7.511 -14.910 1.00 95.00 179 ALA A N 1
ATOM 1358 C CA . ALA A 1 179 ? 22.014 8.822 -14.715 1.00 95.00 179 ALA A CA 1
ATOM 1359 C C . ALA A 1 179 ? 22.399 9.492 -13.386 1.00 95.00 179 ALA A C 1
ATOM 1361 O O . ALA A 1 179 ? 22.389 10.717 -13.266 1.00 95.00 179 ALA A O 1
ATOM 1362 N N . ARG A 1 180 ? 22.754 8.708 -12.362 1.00 92.88 180 ARG A N 1
ATOM 1363 C CA . ARG A 1 180 ? 23.313 9.244 -11.113 1.00 92.88 180 ARG A CA 1
ATOM 1364 C C . ARG A 1 180 ? 24.731 9.767 -11.296 1.00 92.88 180 ARG A C 1
ATOM 1366 O O . ARG A 1 180 ? 25.083 10.753 -10.654 1.00 92.88 180 ARG A O 1
ATOM 1373 N N . GLU A 1 181 ? 25.526 9.133 -12.152 1.00 92.62 181 GLU A N 1
ATOM 1374 C CA . GLU A 1 181 ? 26.880 9.587 -12.481 1.00 92.62 181 GLU A CA 1
ATOM 1375 C C . GLU A 1 181 ? 26.857 10.859 -13.341 1.00 92.62 181 GLU A C 1
ATOM 1377 O O . GLU A 1 181 ? 27.687 11.745 -13.136 1.00 92.62 181 GLU A O 1
ATOM 1382 N N . THR A 1 182 ? 25.886 10.992 -14.253 1.00 92.38 182 THR A N 1
ATOM 1383 C CA . THR A 1 182 ? 25.726 12.187 -15.105 1.00 92.38 182 THR A CA 1
ATOM 1384 C C . THR A 1 182 ? 24.996 13.343 -14.418 1.00 92.38 182 THR A C 1
ATOM 1386 O O . THR A 1 182 ? 25.112 14.487 -14.859 1.00 92.38 182 THR A O 1
ATOM 1389 N N . GLY A 1 183 ? 24.278 13.073 -13.322 1.00 90.00 183 GLY A N 1
ATOM 1390 C CA . GLY A 1 183 ? 23.475 14.061 -12.594 1.00 90.00 183 GLY A CA 1
ATOM 1391 C C . GLY A 1 183 ? 22.042 14.229 -13.115 1.00 90.00 183 GLY A C 1
ATOM 1392 O O . GLY A 1 183 ? 21.329 15.118 -12.652 1.00 90.00 183 GLY A O 1
ATOM 1393 N N . ASP A 1 184 ? 21.599 13.366 -14.032 1.00 90.25 184 ASP A N 1
ATOM 1394 C CA . ASP A 1 184 ? 20.243 13.359 -14.599 1.00 90.25 184 ASP A CA 1
ATOM 1395 C C . ASP A 1 184 ? 19.210 12.628 -13.713 1.00 90.25 184 ASP A C 1
ATOM 1397 O O . ASP A 1 184 ? 18.015 12.601 -14.022 1.00 90.25 184 ASP A O 1
ATOM 1401 N N . TRP A 1 185 ? 19.650 12.051 -12.589 1.00 92.50 185 TRP A N 1
ATOM 1402 C CA . TRP A 1 185 ? 18.801 11.417 -11.580 1.00 92.50 185 TRP A CA 1
ATOM 1403 C C . TRP A 1 185 ? 18.702 12.258 -10.300 1.00 92.50 185 TRP A C 1
ATOM 1405 O O . TRP A 1 185 ? 19.692 12.476 -9.604 1.00 92.50 185 TRP A O 1
ATOM 1415 N N . THR A 1 186 ? 17.487 12.696 -9.958 1.00 85.69 186 THR A N 1
ATOM 1416 C CA . THR A 1 186 ? 17.239 13.644 -8.853 1.00 85.69 186 THR A CA 1
ATOM 1417 C C . THR A 1 186 ? 16.731 13.001 -7.562 1.00 85.69 186 THR A C 1
ATOM 1419 O O . THR A 1 186 ? 16.619 13.682 -6.544 1.00 85.69 186 THR A O 1
ATOM 1422 N N . LEU A 1 187 ? 16.411 11.704 -7.570 1.00 89.25 187 LEU A N 1
ATOM 1423 C CA . LEU A 1 187 ? 15.849 11.014 -6.406 1.00 89.25 187 LEU A CA 1
ATOM 1424 C C . LEU A 1 187 ? 16.952 10.348 -5.572 1.00 89.25 187 LEU A C 1
ATOM 1426 O O . LEU A 1 187 ? 17.925 9.817 -6.095 1.00 89.25 187 LEU A O 1
ATOM 1430 N N . GLU A 1 188 ? 16.754 10.262 -4.257 1.00 82.50 188 GLU A N 1
ATOM 1431 C CA . GLU A 1 188 ? 17.671 9.520 -3.373 1.00 82.50 188 GLU A CA 1
ATOM 1432 C C . GLU A 1 188 ? 17.663 8.004 -3.620 1.00 82.50 188 GLU A C 1
ATOM 1434 O O . GLU A 1 188 ? 18.581 7.288 -3.223 1.00 82.50 188 GLU A O 1
ATOM 1439 N N . ARG A 1 189 ? 16.600 7.491 -4.243 1.00 84.88 189 ARG A N 1
ATOM 1440 C CA . ARG A 1 189 ? 16.422 6.061 -4.484 1.00 84.88 189 ARG A CA 1
ATOM 1441 C C . ARG A 1 189 ? 17.369 5.563 -5.573 1.00 84.88 189 ARG A C 1
ATOM 1443 O O . ARG A 1 189 ? 17.569 6.241 -6.570 1.00 84.88 189 ARG A O 1
ATOM 1450 N N . GLU A 1 190 ? 17.899 4.352 -5.408 1.00 85.38 190 GLU A N 1
ATOM 1451 C CA . GLU A 1 190 ? 18.931 3.809 -6.311 1.00 85.38 190 GLU A CA 1
ATOM 1452 C C . GLU A 1 190 ? 18.388 2.929 -7.444 1.00 85.38 190 GLU A C 1
ATOM 1454 O O . GLU A 1 190 ? 19.144 2.528 -8.320 1.00 85.38 190 GLU A O 1
ATOM 1459 N N . PHE A 1 191 ? 17.100 2.592 -7.413 1.00 86.75 191 PHE A N 1
ATOM 1460 C CA . PHE A 1 191 ? 16.469 1.696 -8.377 1.00 86.75 191 PHE A CA 1
ATOM 1461 C C . PHE A 1 191 ? 14.990 2.031 -8.558 1.00 86.75 191 PHE A C 1
ATOM 1463 O O . PHE A 1 191 ? 14.343 2.613 -7.678 1.00 86.75 191 PHE A O 1
ATOM 1470 N N . LEU A 1 192 ? 14.447 1.611 -9.696 1.00 92.25 192 LEU A N 1
ATOM 1471 C CA . LEU A 1 192 ? 13.028 1.712 -9.998 1.00 92.25 192 LEU A CA 1
ATOM 1472 C C . LEU A 1 192 ? 12.277 0.490 -9.477 1.00 92.25 192 LEU A C 1
ATOM 1474 O O . LEU A 1 192 ? 12.781 -0.629 -9.501 1.00 92.25 192 LEU A O 1
ATOM 1478 N N . ASN A 1 193 ? 11.038 0.713 -9.054 1.00 91.44 193 ASN A N 1
ATOM 1479 C CA . ASN A 1 193 ? 10.071 -0.348 -8.814 1.00 91.44 193 ASN A CA 1
ATOM 1480 C C . ASN A 1 193 ? 8.861 -0.070 -9.699 1.00 91.44 193 ASN A C 1
ATOM 1482 O O . ASN A 1 193 ? 8.024 0.769 -9.345 1.00 91.44 193 ASN A O 1
ATOM 1486 N N . ILE A 1 194 ? 8.795 -0.738 -10.850 1.00 94.62 194 ILE A N 1
ATOM 1487 C CA . ILE A 1 194 ? 7.720 -0.559 -11.824 1.00 94.62 194 ILE A CA 1
ATOM 1488 C C . ILE A 1 194 ? 7.104 -1.902 -12.202 1.00 94.62 194 ILE A C 1
ATOM 1490 O O . ILE A 1 194 ? 7.810 -2.863 -12.482 1.00 94.62 194 ILE A O 1
ATOM 1494 N N . TYR A 1 195 ? 5.778 -1.969 -12.187 1.00 93.62 195 TYR A N 1
ATOM 1495 C CA . TYR A 1 195 ? 5.029 -3.221 -12.288 1.00 93.62 195 TYR A CA 1
ATOM 1496 C C . TYR A 1 195 ? 3.967 -3.089 -13.365 1.00 93.62 195 TYR A C 1
ATOM 1498 O O . TYR A 1 195 ? 3.212 -2.116 -13.355 1.00 93.62 195 TYR A O 1
ATOM 1506 N N . ARG A 1 196 ? 3.874 -4.066 -14.264 1.00 95.56 196 ARG A N 1
ATOM 1507 C CA . ARG A 1 196 ? 2.830 -4.076 -15.290 1.00 95.56 196 ARG A CA 1
ATOM 1508 C C . ARG A 1 196 ? 1.445 -4.250 -14.655 1.00 95.56 196 ARG A C 1
ATOM 1510 O O . ARG A 1 196 ? 1.271 -5.080 -13.763 1.00 95.56 196 ARG A O 1
ATOM 1517 N N . GLU A 1 197 ? 0.459 -3.487 -15.118 1.00 95.25 197 GLU A N 1
ATOM 1518 C CA . GLU A 1 197 ? -0.953 -3.669 -14.759 1.00 95.25 197 GLU A CA 1
ATOM 1519 C C . GLU A 1 197 ? -1.674 -4.586 -15.762 1.00 95.25 197 GLU A C 1
ATOM 1521 O O . GLU A 1 197 ? -1.187 -4.782 -16.879 1.00 95.25 197 GLU A O 1
ATOM 1526 N N . PRO A 1 198 ? -2.829 -5.182 -15.394 1.00 94.81 198 PRO A N 1
ATOM 1527 C CA . PRO A 1 198 ? -3.602 -6.025 -16.311 1.00 94.81 198 PRO A CA 1
ATOM 1528 C C . PRO A 1 198 ? -3.912 -5.336 -17.649 1.00 94.81 198 PRO A C 1
ATOM 1530 O O . PRO A 1 198 ? -3.880 -5.976 -18.702 1.00 94.81 198 PRO A O 1
ATOM 1533 N N . THR A 1 199 ? -4.164 -4.025 -17.611 1.00 95.62 199 THR A N 1
ATOM 1534 C CA . THR A 1 199 ? -4.404 -3.194 -18.792 1.00 95.62 199 THR A CA 1
ATOM 1535 C C . THR A 1 199 ? -3.119 -3.029 -19.617 1.00 95.62 199 THR A C 1
ATOM 1537 O O . THR A 1 199 ? -2.141 -2.482 -19.101 1.00 95.62 199 THR A O 1
ATOM 1540 N N . PRO A 1 200 ? -3.107 -3.419 -20.907 1.00 96.50 200 PRO A N 1
ATOM 1541 C CA . PRO A 1 200 ? -1.943 -3.238 -21.772 1.00 96.50 200 PRO A CA 1
ATOM 1542 C C . PRO A 1 200 ? -1.442 -1.791 -21.811 1.00 96.50 200 PRO A C 1
ATOM 1544 O O . PRO A 1 200 ? -2.234 -0.848 -21.901 1.00 96.50 200 PRO A O 1
ATOM 1547 N N . GLY A 1 201 ? -0.122 -1.621 -21.734 1.00 97.88 201 GLY A N 1
ATOM 1548 C CA . GLY A 1 201 ? 0.536 -0.318 -21.722 1.00 97.88 201 GLY A CA 1
ATOM 1549 C C . GLY A 1 201 ? 0.330 0.513 -20.452 1.00 97.88 201 GLY A C 1
ATOM 1550 O O . GLY A 1 201 ? 0.749 1.673 -20.435 1.00 97.88 201 GLY A O 1
ATOM 1551 N N . GLN A 1 202 ? -0.294 -0.034 -19.398 1.00 97.69 202 GLN A N 1
ATOM 1552 C CA . GLN A 1 202 ? -0.377 0.595 -18.076 1.00 97.69 202 GLN A CA 1
ATOM 1553 C C . GLN A 1 202 ? 0.529 -0.098 -17.061 1.00 97.69 202 GLN A C 1
ATOM 1555 O O . GLN A 1 202 ? 0.592 -1.325 -16.990 1.00 97.69 202 GLN A O 1
ATOM 1560 N N . TRP A 1 203 ? 1.242 0.702 -16.273 1.00 97.62 203 TRP A N 1
ATOM 1561 C CA . TRP A 1 203 ? 2.189 0.230 -15.265 1.00 97.62 203 TRP A CA 1
ATOM 1562 C C . TRP A 1 203 ? 2.061 1.068 -13.987 1.00 97.62 203 TRP A C 1
ATOM 1564 O O . TRP A 1 203 ? 1.750 2.260 -14.034 1.00 97.62 203 TRP A O 1
ATOM 1574 N N . ARG A 1 204 ? 2.344 0.464 -12.830 1.00 95.88 204 ARG A N 1
ATOM 1575 C CA . ARG A 1 204 ? 2.465 1.157 -11.539 1.00 95.88 204 ARG A CA 1
ATOM 1576 C C . ARG A 1 204 ? 3.911 1.464 -11.230 1.00 95.88 204 ARG A C 1
ATOM 1578 O O . ARG A 1 204 ? 4.780 0.638 -11.479 1.00 95.88 204 ARG A O 1
ATOM 1585 N N . VAL A 1 205 ? 4.149 2.600 -10.589 1.00 96.62 205 VAL A N 1
ATOM 1586 C CA . VAL A 1 205 ? 5.474 3.048 -10.158 1.00 96.62 205 VAL A CA 1
ATOM 1587 C C . VAL A 1 205 ? 5.466 3.274 -8.648 1.00 96.62 205 VAL A C 1
ATOM 1589 O O . VAL A 1 205 ? 4.711 4.101 -8.139 1.00 96.62 205 VAL A O 1
ATOM 1592 N N . ASN A 1 206 ? 6.338 2.562 -7.936 1.00 94.44 206 ASN A N 1
ATOM 1593 C CA . ASN A 1 206 ? 6.578 2.674 -6.493 1.00 94.44 206 ASN A CA 1
ATOM 1594 C C . ASN A 1 206 ? 8.014 3.162 -6.243 1.00 94.44 206 ASN A C 1
ATOM 1596 O O . ASN A 1 206 ? 8.828 2.472 -5.625 1.00 94.44 206 ASN A O 1
ATOM 1600 N N . THR A 1 207 ? 8.348 4.333 -6.786 1.00 95.00 207 THR A N 1
ATOM 1601 C CA . THR A 1 207 ? 9.737 4.827 -6.813 1.00 95.00 207 THR A CA 1
ATOM 1602 C C . THR A 1 207 ? 9.941 6.091 -5.986 1.00 95.00 207 THR A C 1
ATOM 1604 O O . THR A 1 207 ? 11.009 6.230 -5.394 1.00 95.00 207 THR A O 1
ATOM 1607 N N . THR A 1 208 ? 8.944 6.981 -5.882 1.00 95.56 208 THR A N 1
ATOM 1608 C CA . THR A 1 208 ? 9.094 8.209 -5.079 1.00 95.56 208 THR A CA 1
ATOM 1609 C C . THR A 1 208 ? 9.454 7.871 -3.631 1.00 95.56 208 THR A C 1
ATOM 1611 O O . THR A 1 208 ? 9.057 6.830 -3.087 1.00 95.56 208 THR A O 1
ATOM 1614 N N . ARG A 1 209 ? 10.263 8.727 -3.012 1.00 93.69 209 ARG A N 1
ATOM 1615 C CA . ARG A 1 209 ? 10.776 8.512 -1.660 1.00 93.69 209 ARG A CA 1
ATOM 1616 C C . ARG A 1 209 ? 10.970 9.862 -0.994 1.00 93.69 209 ARG A C 1
ATOM 1618 O O . ARG A 1 209 ? 11.775 10.666 -1.455 1.00 93.69 209 ARG A O 1
ATOM 1625 N N . VAL A 1 210 ? 10.239 10.093 0.091 1.00 94.62 210 VAL A N 1
ATOM 1626 C CA . VAL A 1 210 ? 10.398 11.292 0.917 1.00 94.62 210 VAL A CA 1
ATOM 1627 C C . VAL A 1 210 ? 10.707 10.859 2.343 1.00 94.62 210 VAL A C 1
ATOM 1629 O O . VAL A 1 210 ? 9.940 10.117 2.954 1.00 94.62 210 VAL A O 1
ATOM 1632 N N . GLN A 1 211 ? 11.864 11.283 2.843 1.00 92.75 211 GLN A N 1
ATOM 1633 C CA . GLN A 1 211 ? 12.352 10.943 4.178 1.00 92.75 211 GLN A CA 1
ATOM 1634 C C . GLN A 1 211 ? 11.982 12.009 5.213 1.00 92.75 211 GLN A C 1
ATOM 1636 O O . GLN A 1 211 ? 11.563 13.119 4.864 1.00 92.75 211 GLN A O 1
ATOM 1641 N N . ASN A 1 212 ? 12.224 11.672 6.485 1.00 92.56 212 ASN A N 1
ATOM 1642 C CA . ASN A 1 212 ? 11.996 12.542 7.639 1.00 92.56 212 ASN A CA 1
ATOM 1643 C C . ASN A 1 212 ? 10.559 13.069 7.666 1.00 92.56 212 ASN A C 1
ATOM 1645 O O . ASN A 1 212 ? 10.361 14.274 7.728 1.00 92.56 212 ASN A O 1
ATOM 1649 N N . VAL A 1 213 ? 9.579 12.182 7.502 1.00 94.75 213 VAL A N 1
ATOM 1650 C CA . VAL A 1 213 ? 8.152 12.517 7.522 1.00 94.75 213 VAL A CA 1
ATOM 1651 C C . VAL A 1 213 ? 7.543 11.815 8.722 1.00 94.75 213 VAL A C 1
ATOM 1653 O O . VAL A 1 213 ? 7.566 10.587 8.771 1.00 94.75 213 VAL A O 1
ATOM 1656 N N . ASP A 1 214 ? 7.005 12.583 9.662 1.00 94.12 214 ASP A N 1
ATOM 1657 C CA . ASP A 1 214 ? 6.100 12.047 10.674 1.00 94.12 214 ASP A CA 1
ATOM 1658 C C . ASP A 1 214 ? 4.696 11.919 10.068 1.00 94.12 214 ASP A C 1
ATOM 1660 O O . ASP A 1 214 ? 4.043 12.921 9.767 1.00 94.12 214 ASP A O 1
ATOM 1664 N N . GLY A 1 215 ? 4.231 10.682 9.869 1.00 93.31 215 GLY A N 1
ATOM 1665 C CA . GLY A 1 215 ? 2.916 10.411 9.278 1.00 93.31 215 GLY A CA 1
ATOM 1666 C C . GLY A 1 215 ? 1.736 10.882 10.134 1.00 93.31 215 GLY A C 1
ATOM 1667 O O . GLY A 1 215 ? 0.620 10.953 9.637 1.00 93.31 215 GLY A O 1
ATOM 1668 N N . THR A 1 216 ? 1.976 11.264 11.390 1.00 93.06 216 THR A N 1
ATOM 1669 C CA . THR A 1 216 ? 0.965 11.835 12.290 1.00 93.06 216 THR A CA 1
ATOM 1670 C C . THR A 1 216 ? 0.985 13.366 12.328 1.00 93.06 216 THR A C 1
ATOM 1672 O O . THR A 1 216 ? 0.143 13.984 12.985 1.00 93.06 216 THR A O 1
ATOM 1675 N N . ASN A 1 217 ? 1.926 13.995 11.612 1.00 95.12 217 ASN A N 1
ATOM 1676 C CA . ASN A 1 217 ? 2.071 15.442 11.532 1.00 95.12 217 ASN A CA 1
ATOM 1677 C C . ASN A 1 217 ? 1.536 15.980 10.185 1.00 95.12 217 ASN A C 1
ATOM 1679 O O . ASN A 1 217 ? 2.084 15.670 9.123 1.00 95.12 217 ASN A O 1
ATOM 1683 N N . PRO A 1 218 ? 0.505 16.845 10.194 1.00 95.44 218 PRO A N 1
ATOM 1684 C CA . PRO A 1 218 ? -0.127 17.331 8.966 1.00 95.44 218 PRO A CA 1
ATOM 1685 C C . PRO A 1 218 ? 0.782 18.210 8.088 1.00 95.44 218 PRO A C 1
ATOM 1687 O O . PRO A 1 218 ? 0.634 18.206 6.861 1.00 95.44 218 PRO A O 1
ATOM 1690 N N . ASP A 1 219 ? 1.726 18.950 8.675 1.00 97.88 219 ASP A N 1
ATOM 1691 C CA . ASP A 1 219 ? 2.653 19.802 7.920 1.00 97.88 219 ASP A CA 1
ATOM 1692 C C . ASP A 1 219 ? 3.683 18.950 7.166 1.00 97.88 219 ASP A C 1
ATOM 1694 O O . ASP A 1 219 ? 4.008 19.220 6.004 1.00 97.88 219 ASP A O 1
ATOM 1698 N N . ASP A 1 220 ? 4.144 17.871 7.798 1.00 97.38 220 ASP A N 1
ATOM 1699 C CA . ASP A 1 220 ? 5.059 16.906 7.194 1.00 97.38 220 ASP A CA 1
ATOM 1700 C C . ASP A 1 220 ? 4.396 16.113 6.069 1.00 97.38 220 ASP A C 1
ATOM 1702 O O . ASP A 1 220 ? 4.983 15.979 4.990 1.00 97.38 220 ASP A O 1
ATOM 1706 N N . LEU A 1 221 ? 3.151 15.670 6.267 1.00 96.75 221 LEU A N 1
ATOM 1707 C CA . LEU A 1 221 ? 2.342 15.060 5.210 1.00 96.75 221 LEU A CA 1
ATOM 1708 C C . LEU A 1 221 ? 2.171 16.009 4.017 1.00 96.75 221 LEU A C 1
ATOM 1710 O O . LEU A 1 221 ? 2.400 15.617 2.872 1.00 96.75 221 LEU A O 1
ATOM 1714 N N . SER A 1 222 ? 1.845 17.278 4.277 1.00 97.81 222 SER A N 1
ATOM 1715 C CA . SER A 1 222 ? 1.672 18.295 3.231 1.00 97.81 222 SER A CA 1
ATOM 1716 C C . SER A 1 222 ? 2.963 18.521 2.440 1.00 97.81 222 SER A C 1
ATOM 1718 O O . SER A 1 222 ? 2.955 18.542 1.205 1.00 97.81 222 SER A O 1
ATOM 1720 N N . ARG A 1 223 ? 4.102 18.639 3.134 1.00 98.00 223 ARG A N 1
ATOM 1721 C CA . ARG A 1 223 ? 5.424 18.731 2.501 1.00 98.00 223 ARG A CA 1
ATOM 1722 C C . ARG A 1 223 ? 5.719 17.492 1.657 1.00 98.00 223 ARG A C 1
ATOM 1724 O O . ARG A 1 223 ? 6.196 17.631 0.528 1.00 98.00 223 ARG A O 1
ATOM 1731 N N . ALA A 1 224 ? 5.435 16.302 2.181 1.00 97.44 224 ALA A N 1
ATOM 1732 C CA . ALA A 1 224 ? 5.684 15.045 1.493 1.00 97.44 224 ALA A CA 1
ATOM 1733 C C . ALA A 1 224 ? 4.832 14.888 0.232 1.00 97.44 224 ALA A C 1
ATOM 1735 O O . ALA A 1 224 ? 5.337 14.433 -0.796 1.00 97.44 224 ALA A O 1
ATOM 1736 N N . GLU A 1 225 ? 3.567 15.304 0.261 1.00 97.31 225 GLU A N 1
ATOM 1737 C CA . GLU A 1 225 ? 2.710 15.323 -0.924 1.00 97.31 225 GLU A CA 1
ATOM 1738 C C . GLU A 1 225 ? 3.240 16.261 -2.005 1.00 97.31 225 GLU A C 1
ATOM 1740 O O . GLU A 1 225 ? 3.321 15.876 -3.172 1.00 97.31 225 GLU A O 1
ATOM 1745 N N . ILE A 1 226 ? 3.633 17.481 -1.634 1.00 97.75 226 ILE A N 1
ATOM 1746 C CA . ILE A 1 226 ? 4.190 18.445 -2.587 1.00 97.75 226 ILE A CA 1
ATOM 1747 C C . ILE A 1 226 ? 5.452 17.868 -3.237 1.00 97.75 226 ILE A C 1
ATOM 1749 O O . ILE A 1 226 ? 5.587 17.894 -4.462 1.00 97.75 226 ILE A O 1
ATOM 1753 N N . GLU A 1 227 ? 6.368 17.339 -2.428 1.00 97.69 227 GLU A N 1
ATOM 1754 C CA . GLU A 1 227 ? 7.648 16.831 -2.911 1.00 97.69 227 GLU A CA 1
ATOM 1755 C C . GLU A 1 227 ? 7.490 15.570 -3.765 1.00 97.69 227 GLU A C 1
ATOM 1757 O O . GLU A 1 227 ? 7.996 15.498 -4.883 1.00 97.69 227 GLU A O 1
ATOM 1762 N N . SER A 1 228 ? 6.708 14.596 -3.309 1.00 97.12 228 SER A N 1
ATOM 1763 C CA . SER A 1 228 ? 6.479 13.363 -4.067 1.00 97.12 228 SER A CA 1
ATOM 1764 C C . SER A 1 228 ? 5.766 13.608 -5.404 1.00 97.12 228 SER A C 1
ATOM 1766 O O . SER A 1 228 ? 6.049 12.915 -6.382 1.00 97.12 228 SER A O 1
ATOM 1768 N N . ARG A 1 229 ? 4.905 14.633 -5.504 1.00 97.44 229 ARG A N 1
ATOM 1769 C CA . ARG A 1 229 ? 4.307 15.070 -6.779 1.00 97.44 229 ARG A CA 1
ATOM 1770 C C . ARG A 1 229 ? 5.325 15.731 -7.713 1.00 97.44 229 ARG A C 1
ATOM 1772 O O . ARG A 1 229 ? 5.196 15.579 -8.927 1.00 97.44 229 ARG A O 1
ATOM 1779 N N . ARG A 1 230 ? 6.346 16.424 -7.194 1.00 97.25 230 ARG A N 1
ATOM 1780 C CA . ARG A 1 230 ? 7.480 16.898 -8.014 1.00 97.25 230 ARG A CA 1
ATOM 1781 C C . ARG A 1 230 ? 8.304 15.721 -8.523 1.00 97.25 230 ARG A C 1
ATOM 1783 O O . ARG A 1 230 ? 8.473 15.595 -9.734 1.00 97.25 230 ARG A O 1
ATOM 1790 N N . GLN A 1 231 ? 8.690 14.807 -7.629 1.00 97.38 231 GLN A N 1
ATOM 1791 C CA . GLN A 1 231 ? 9.405 13.580 -7.995 1.00 97.38 231 GLN A CA 1
ATOM 1792 C C . GLN A 1 231 ? 8.640 12.753 -9.035 1.00 97.38 231 GLN A C 1
ATOM 1794 O O . GLN A 1 231 ? 9.251 12.180 -9.930 1.00 97.38 231 GLN A O 1
ATOM 1799 N N . ALA A 1 232 ? 7.305 12.716 -8.969 1.00 97.44 232 ALA A N 1
ATOM 1800 C CA . ALA A 1 232 ? 6.483 12.059 -9.980 1.00 97.44 232 ALA A CA 1
ATOM 1801 C C . ALA A 1 232 ? 6.738 12.623 -11.385 1.00 97.44 232 ALA A C 1
ATOM 1803 O O . ALA A 1 232 ? 6.983 11.865 -12.318 1.00 97.44 232 ALA A O 1
ATOM 1804 N N . TRP A 1 233 ? 6.722 13.947 -11.544 1.00 97.31 233 TRP A N 1
ATOM 1805 C CA . TRP A 1 233 ? 6.997 14.579 -12.835 1.00 97.31 233 TRP A CA 1
ATOM 1806 C C . TRP A 1 233 ? 8.455 14.440 -13.267 1.00 97.31 233 TRP A C 1
ATOM 1808 O O . TRP A 1 233 ? 8.716 14.355 -14.468 1.00 97.31 233 TRP A O 1
ATOM 1818 N N . ASP A 1 234 ? 9.395 14.404 -12.327 1.00 96.38 234 ASP A N 1
ATOM 1819 C CA . ASP A 1 234 ? 10.807 14.136 -12.614 1.00 96.38 234 ASP A CA 1
ATOM 1820 C C . ASP A 1 234 ? 10.989 12.724 -13.173 1.00 96.38 234 ASP A C 1
ATOM 1822 O O . ASP A 1 234 ? 11.592 12.560 -14.233 1.00 96.38 234 ASP A O 1
ATOM 1826 N N . LEU A 1 235 ? 10.356 11.727 -12.547 1.00 97.38 235 LEU A N 1
ATOM 1827 C CA . LEU A 1 235 ? 10.340 10.345 -13.023 1.00 97.38 235 LEU A CA 1
ATOM 1828 C C . LEU A 1 235 ? 9.764 10.233 -14.435 1.00 97.38 235 LEU A C 1
ATOM 1830 O O . LEU A 1 235 ? 10.350 9.563 -15.275 1.00 97.38 235 LEU A O 1
ATOM 1834 N N . ILE A 1 236 ? 8.665 10.926 -14.747 1.00 97.88 236 ILE A N 1
ATOM 1835 C CA . ILE A 1 236 ? 8.093 10.907 -16.104 1.00 97.88 236 ILE A CA 1
ATOM 1836 C C . ILE A 1 236 ? 9.069 11.479 -17.134 1.00 97.88 236 ILE A C 1
ATOM 1838 O O . ILE A 1 236 ? 9.203 10.921 -18.223 1.00 97.88 236 ILE A O 1
ATOM 1842 N N . ARG A 1 237 ? 9.761 12.583 -16.816 1.00 96.94 237 ARG A N 1
ATOM 1843 C CA . ARG A 1 237 ? 10.780 13.145 -17.720 1.00 96.94 237 ARG A CA 1
ATOM 1844 C C . ARG A 1 237 ? 11.951 12.184 -17.899 1.00 96.94 237 ARG A C 1
ATOM 1846 O O . ARG A 1 237 ? 12.402 11.987 -19.028 1.00 96.94 237 ARG A O 1
ATOM 1853 N N . PHE A 1 238 ? 12.395 11.567 -16.806 1.00 97.44 238 PHE A N 1
ATOM 1854 C CA . PHE A 1 238 ? 13.459 10.574 -16.814 1.00 97.44 238 PHE A CA 1
ATOM 1855 C C . PHE A 1 238 ? 13.099 9.366 -17.685 1.00 97.44 238 PHE A C 1
ATOM 1857 O O . PHE A 1 238 ? 13.853 9.028 -18.595 1.00 97.44 238 PHE A O 1
ATOM 1864 N N . PHE A 1 239 ? 11.916 8.781 -17.478 1.00 97.94 239 PHE A N 1
ATOM 1865 C CA . PHE A 1 239 ? 11.428 7.630 -18.233 1.00 97.94 239 PHE A CA 1
ATOM 1866 C C . PHE A 1 239 ? 11.380 7.899 -19.733 1.00 97.94 239 PHE A C 1
ATOM 1868 O O . PHE A 1 239 ? 11.907 7.106 -20.506 1.00 97.94 239 PHE A O 1
ATOM 1875 N N . ARG A 1 240 ? 10.824 9.046 -20.142 1.00 98.12 240 ARG A N 1
ATOM 1876 C CA . ARG A 1 240 ? 10.722 9.406 -21.563 1.00 98.12 240 ARG A CA 1
ATOM 1877 C C . ARG A 1 240 ? 12.075 9.583 -22.246 1.00 98.12 240 ARG A C 1
ATOM 1879 O O . ARG A 1 240 ? 12.171 9.384 -23.451 1.00 98.12 240 ARG A O 1
ATOM 1886 N N . SER A 1 241 ? 13.086 9.998 -21.487 1.00 97.06 241 SER A N 1
ATOM 1887 C CA . SER A 1 241 ? 14.400 10.346 -22.034 1.00 97.06 241 SER A CA 1
ATOM 1888 C C . SER A 1 241 ? 15.378 9.170 -22.020 1.00 97.06 241 SER A C 1
ATOM 1890 O O . SER A 1 241 ? 16.244 9.111 -22.885 1.00 97.06 241 SER A O 1
ATOM 1892 N N . HIS A 1 242 ? 15.237 8.241 -21.068 1.00 96.88 242 HIS A N 1
ATOM 1893 C CA . HIS A 1 242 ? 16.254 7.217 -20.814 1.00 96.88 242 HIS A CA 1
ATOM 1894 C C . HIS A 1 242 ? 15.744 5.776 -20.860 1.00 96.88 242 HIS A C 1
ATOM 1896 O O . HIS A 1 242 ? 16.544 4.884 -21.107 1.00 96.88 242 HIS A O 1
ATOM 1902 N N . CYS A 1 243 ? 14.461 5.510 -20.590 1.00 97.69 243 CYS A N 1
ATOM 1903 C CA . CYS A 1 243 ? 13.971 4.144 -20.373 1.00 97.69 243 CYS A CA 1
ATOM 1904 C C . CYS A 1 243 ? 13.328 3.563 -21.647 1.00 97.69 243 CYS A C 1
ATOM 1906 O O . CYS A 1 243 ? 12.271 4.049 -22.065 1.00 97.69 243 CYS A O 1
ATOM 1908 N N . PRO A 1 244 ? 13.905 2.505 -22.250 1.00 98.19 244 PRO A N 1
ATOM 1909 C CA . PRO A 1 244 ? 13.347 1.878 -23.444 1.00 98.19 244 PRO A CA 1
ATOM 1910 C C . PRO A 1 244 ? 11.912 1.387 -23.249 1.00 98.19 244 PRO A C 1
ATOM 1912 O O . PRO A 1 244 ? 11.623 0.641 -22.319 1.00 98.19 244 PRO A O 1
ATOM 1915 N N . GLY A 1 245 ? 11.016 1.787 -24.151 1.00 98.38 245 GLY A N 1
ATOM 1916 C CA . GLY A 1 245 ? 9.589 1.459 -24.099 1.00 98.38 245 GLY A CA 1
ATOM 1917 C C . GLY A 1 245 ? 8.746 2.442 -23.285 1.00 98.38 245 GLY A C 1
ATOM 1918 O O . GLY A 1 245 ? 7.521 2.325 -23.262 1.00 98.38 245 GLY A O 1
ATOM 1919 N N . LEU A 1 246 ? 9.362 3.432 -22.631 1.00 98.56 246 LEU A N 1
ATOM 1920 C CA . LEU A 1 246 ? 8.661 4.478 -21.883 1.00 98.56 246 LEU A CA 1
ATOM 1921 C C . LEU A 1 246 ? 8.777 5.862 -22.549 1.00 98.56 246 LEU A C 1
ATOM 1923 O O . LEU A 1 246 ? 8.349 6.860 -21.967 1.00 98.56 246 LEU A O 1
ATOM 1927 N N . GLU A 1 247 ? 9.273 5.948 -23.786 1.00 98.56 247 GLU A N 1
ATOM 1928 C CA . GLU A 1 247 ? 9.507 7.208 -24.512 1.00 98.56 247 GLU A CA 1
ATOM 1929 C C . GLU A 1 247 ? 8.234 8.059 -24.639 1.00 98.56 247 GLU A C 1
ATOM 1931 O O . GLU A 1 247 ? 8.274 9.287 -24.569 1.00 98.56 247 GLU A O 1
ATOM 1936 N N . ASN A 1 248 ? 7.080 7.399 -24.766 1.00 98.25 248 ASN A N 1
ATOM 1937 C CA . ASN A 1 248 ? 5.778 8.050 -24.899 1.00 98.25 248 ASN A CA 1
ATOM 1938 C C . ASN A 1 248 ? 4.918 7.950 -23.633 1.00 98.25 248 ASN A C 1
ATOM 1940 O O . ASN A 1 248 ? 3.722 8.257 -23.684 1.00 98.25 248 ASN A O 1
ATOM 1944 N N . THR A 1 249 ? 5.499 7.533 -22.502 1.00 98.31 249 THR A N 1
ATOM 1945 C CA . THR A 1 249 ? 4.727 7.258 -21.289 1.00 98.31 249 THR A CA 1
ATOM 1946 C C . THR A 1 249 ? 3.984 8.496 -20.792 1.00 98.31 249 THR A C 1
ATOM 1948 O O . THR A 1 249 ? 4.459 9.626 -20.930 1.00 98.31 249 THR A O 1
ATOM 1951 N N . GLN A 1 250 ? 2.810 8.320 -20.200 1.00 98.19 250 GLN A N 1
ATOM 1952 C CA . GLN A 1 250 ? 1.991 9.398 -19.648 1.00 98.19 250 GLN A CA 1
ATOM 1953 C C . GLN A 1 250 ? 1.696 9.138 -18.177 1.00 98.19 250 GLN A C 1
ATOM 1955 O O . GLN A 1 250 ? 1.375 8.015 -17.808 1.00 98.19 250 GLN A O 1
ATOM 1960 N N . LEU A 1 251 ? 1.747 10.179 -17.343 1.00 98.38 251 LEU A N 1
ATOM 1961 C CA . LEU A 1 251 ? 1.232 10.099 -15.979 1.00 98.38 251 LEU A CA 1
ATOM 1962 C C . LEU A 1 251 ? -0.296 10.102 -16.032 1.00 98.38 251 LEU A C 1
ATOM 1964 O O . LEU A 1 251 ? -0.890 11.126 -16.363 1.00 98.38 251 LEU A O 1
ATOM 1968 N N . LEU A 1 252 ? -0.918 8.964 -15.727 1.00 97.88 252 LEU A N 1
ATOM 1969 C CA . LEU A 1 252 ? -2.376 8.833 -15.708 1.00 97.88 252 LEU A CA 1
ATOM 1970 C C . LEU A 1 252 ? -2.950 9.282 -14.367 1.00 97.88 252 LEU A C 1
ATOM 1972 O O . LEU A 1 252 ? -3.961 9.976 -14.321 1.00 97.88 252 LEU A O 1
ATOM 1976 N N . ALA A 1 253 ? -2.296 8.884 -13.276 1.00 97.00 253 ALA A N 1
ATOM 1977 C CA . ALA A 1 253 ? -2.717 9.223 -11.928 1.00 97.00 253 ALA A CA 1
ATOM 1978 C C . ALA A 1 253 ? -1.549 9.158 -10.942 1.00 97.00 253 ALA A C 1
ATOM 1980 O O . ALA A 1 253 ? -0.560 8.452 -11.147 1.00 97.00 253 ALA A O 1
ATOM 1981 N N . THR A 1 254 ? -1.710 9.858 -9.826 1.00 97.44 254 THR A N 1
ATOM 1982 C CA . THR A 1 254 ? -0.958 9.608 -8.595 1.00 97.44 254 THR A CA 1
ATOM 1983 C C . THR A 1 254 ? -1.886 8.973 -7.565 1.00 97.44 254 THR A C 1
ATOM 1985 O O . THR A 1 254 ? -3.108 9.062 -7.695 1.00 97.44 254 THR A O 1
ATOM 1988 N N . GLY A 1 255 ? -1.323 8.412 -6.496 1.00 94.56 255 GLY A N 1
ATOM 1989 C CA . GLY A 1 255 ? -2.082 8.099 -5.288 1.00 94.56 255 GLY A CA 1
ATOM 1990 C C . GLY A 1 255 ? -2.891 9.309 -4.803 1.00 94.56 255 GLY A C 1
ATOM 1991 O O . GLY A 1 255 ? -2.522 10.463 -5.052 1.00 94.56 255 GLY A O 1
ATOM 1992 N N . SER A 1 256 ? -4.012 9.040 -4.130 1.00 93.25 256 SER A N 1
ATOM 1993 C CA . SER A 1 256 ? -4.856 10.082 -3.533 1.00 93.25 256 SER A CA 1
ATOM 1994 C C . SER A 1 256 ? -4.145 10.827 -2.403 1.00 93.25 256 SER A C 1
ATOM 1996 O O . SER A 1 256 ? -4.417 12.003 -2.206 1.00 93.25 256 SER A O 1
ATOM 1998 N N . GLN A 1 257 ? -3.221 10.146 -1.724 1.00 94.56 257 GLN A N 1
ATOM 1999 C CA . GLN A 1 257 ? -2.352 10.661 -0.669 1.00 94.56 257 GLN A CA 1
ATOM 2000 C C . GLN A 1 257 ? -0.991 9.954 -0.731 1.00 94.56 257 GLN A C 1
ATOM 2002 O O . GLN A 1 257 ? -0.853 8.920 -1.400 1.00 94.56 257 GLN A O 1
ATOM 2007 N N . VAL A 1 258 ? 0.010 10.485 -0.028 1.00 95.81 258 VAL A N 1
ATOM 2008 C CA . VAL A 1 258 ? 1.275 9.763 0.187 1.00 95.81 258 VAL A CA 1
ATOM 2009 C C . VAL A 1 258 ? 1.038 8.488 0.999 1.00 95.81 258 VAL A C 1
ATOM 2011 O O . VAL A 1 258 ? 0.297 8.473 1.975 1.00 95.81 258 VAL A O 1
ATOM 2014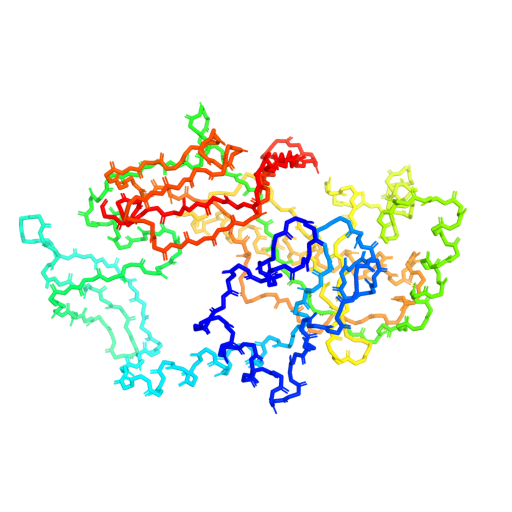 N N . GLY A 1 259 ? 1.671 7.396 0.579 1.00 94.56 259 GLY A N 1
ATOM 2015 C CA . GLY A 1 259 ? 1.645 6.121 1.283 1.00 94.56 259 GLY A CA 1
ATOM 2016 C C . GLY A 1 259 ? 2.569 6.149 2.493 1.00 94.56 259 GLY A C 1
ATOM 2017 O O . GLY A 1 259 ? 3.792 6.255 2.338 1.00 94.56 259 GLY A O 1
ATOM 2018 N N . ILE A 1 260 ? 1.965 6.033 3.671 1.00 93.50 260 ILE A N 1
ATOM 2019 C CA . ILE A 1 260 ? 2.631 5.917 4.967 1.00 93.50 260 ILE A CA 1
ATOM 2020 C C . ILE A 1 260 ? 2.977 4.451 5.221 1.00 93.50 260 ILE A C 1
ATOM 2022 O O . ILE A 1 260 ? 2.194 3.559 4.896 1.00 93.50 260 ILE A O 1
ATOM 2026 N N . ARG A 1 261 ? 4.182 4.202 5.737 1.00 90.69 261 ARG A N 1
ATOM 2027 C CA . ARG A 1 261 ? 4.669 2.845 6.033 1.00 90.69 261 ARG A CA 1
ATOM 2028 C C . ARG A 1 261 ? 4.681 2.526 7.519 1.00 90.69 261 ARG A C 1
ATOM 2030 O O . ARG A 1 261 ? 4.555 1.364 7.878 1.00 90.69 261 ARG A O 1
ATOM 2037 N N . GLU A 1 262 ? 4.881 3.541 8.346 1.00 91.44 262 GLU A N 1
ATOM 2038 C CA . GLU A 1 262 ? 5.126 3.390 9.771 1.00 91.44 262 GLU A CA 1
ATOM 2039 C C . GLU A 1 262 ? 4.773 4.702 10.475 1.00 91.44 262 GLU A C 1
ATOM 2041 O O . GLU A 1 262 ? 5.173 5.766 9.999 1.00 91.44 262 GLU A O 1
ATOM 2046 N N . THR A 1 263 ? 4.042 4.619 11.587 1.00 93.25 263 THR A N 1
ATOM 2047 C CA . THR A 1 263 ? 3.753 5.742 12.492 1.00 93.25 263 THR A CA 1
ATOM 2048 C C . THR A 1 263 ? 3.729 5.265 13.943 1.00 93.25 263 THR A C 1
ATOM 2050 O O . THR A 1 263 ? 4.789 5.111 14.552 1.00 93.25 263 THR A O 1
ATOM 2053 N N . ARG A 1 264 ? 2.535 5.035 14.504 1.00 94.31 264 ARG A N 1
ATOM 2054 C CA . ARG A 1 264 ? 2.311 4.562 15.869 1.00 94.31 264 ARG A CA 1
ATOM 2055 C C . ARG A 1 264 ? 2.195 3.045 15.877 1.00 94.31 264 ARG A C 1
ATOM 2057 O O . ARG A 1 264 ? 1.400 2.467 15.143 1.00 94.31 264 ARG A O 1
ATOM 2064 N N . HIS A 1 265 ? 2.946 2.406 16.759 1.00 93.88 265 HIS A N 1
ATOM 2065 C CA . HIS A 1 265 ? 2.834 0.986 17.060 1.00 93.88 265 HIS A CA 1
ATOM 2066 C C . HIS A 1 265 ? 2.036 0.836 18.347 1.00 93.88 265 HIS A C 1
ATOM 2068 O O . HIS A 1 265 ? 2.593 0.981 19.437 1.00 93.88 265 HIS A O 1
ATOM 2074 N N . ILE A 1 266 ? 0.728 0.600 18.220 1.00 94.94 266 ILE A N 1
ATOM 2075 C CA . ILE A 1 266 ? -0.132 0.327 19.375 1.00 94.94 266 ILE A CA 1
ATOM 2076 C C . ILE A 1 266 ? 0.382 -0.932 20.079 1.00 94.94 266 ILE A C 1
ATOM 2078 O O . ILE A 1 266 ? 0.636 -1.953 19.438 1.00 94.94 266 ILE A O 1
ATOM 2082 N N . LEU A 1 267 ? 0.577 -0.838 21.392 1.00 95.56 267 LEU A N 1
ATOM 2083 C CA . LEU A 1 267 ? 1.086 -1.933 22.204 1.00 95.56 267 LEU A CA 1
ATOM 2084 C C . LEU A 1 267 ? -0.086 -2.778 22.693 1.00 95.56 267 LEU A C 1
ATOM 2086 O O . LEU A 1 267 ? -0.823 -2.352 23.581 1.00 95.56 267 LEU A O 1
ATOM 2090 N N . GLY A 1 268 ? -0.229 -3.967 22.113 1.00 95.12 268 GLY A N 1
ATOM 2091 C CA . GLY A 1 268 ? -1.078 -5.012 22.673 1.00 95.12 268 GLY A CA 1
ATOM 2092 C C . GLY A 1 268 ? -0.384 -5.803 23.785 1.00 95.12 268 GLY A C 1
ATOM 2093 O O . GLY A 1 268 ? 0.792 -5.588 24.103 1.00 95.12 268 GLY A O 1
ATOM 2094 N N . ASP A 1 269 ? -1.095 -6.788 24.316 1.00 96.56 269 ASP A N 1
ATOM 2095 C CA . ASP A 1 269 ? -0.634 -7.773 25.301 1.00 96.56 269 ASP A CA 1
ATOM 2096 C C . ASP A 1 269 ? 0.610 -8.567 24.836 1.00 96.56 269 ASP A C 1
ATOM 2098 O O . ASP A 1 269 ? 1.334 -9.162 25.645 1.00 96.56 269 ASP A O 1
ATOM 2102 N N . TYR A 1 270 ? 0.889 -8.588 23.529 1.00 97.00 270 TYR A N 1
ATOM 2103 C CA . TYR A 1 270 ? 2.128 -9.107 22.953 1.00 97.00 270 TYR A CA 1
ATOM 2104 C C . TYR A 1 270 ? 2.641 -8.241 21.805 1.00 97.00 270 TYR A C 1
ATOM 2106 O O . TYR A 1 270 ? 1.899 -7.873 20.898 1.00 97.00 270 TYR A O 1
ATOM 2114 N N . VAL A 1 271 ? 3.956 -8.029 21.772 1.00 95.25 271 VAL A N 1
ATOM 2115 C CA . VAL A 1 271 ? 4.643 -7.375 20.653 1.00 95.25 271 VAL A CA 1
ATOM 2116 C C . VAL A 1 271 ? 5.417 -8.428 19.869 1.00 95.25 271 VAL A C 1
ATOM 2118 O O . VAL A 1 271 ? 6.400 -8.984 20.369 1.00 95.25 271 VAL A O 1
ATOM 2121 N N . LEU A 1 272 ? 4.978 -8.689 18.634 1.00 94.50 272 LEU A N 1
ATOM 2122 C CA . LEU A 1 272 ? 5.702 -9.550 17.703 1.00 94.50 272 LEU A CA 1
ATOM 2123 C C . LEU A 1 272 ? 7.088 -8.953 17.432 1.00 94.50 272 LEU A C 1
ATOM 2125 O O . LEU A 1 272 ? 7.203 -7.781 17.073 1.00 94.50 272 LEU A O 1
ATOM 2129 N N . ASN A 1 273 ? 8.141 -9.747 17.611 1.00 92.25 273 ASN A N 1
ATOM 2130 C CA . ASN A 1 273 ? 9.515 -9.283 17.425 1.00 92.25 273 ASN A CA 1
ATOM 2131 C C . ASN A 1 273 ? 10.192 -9.945 16.215 1.00 92.25 273 ASN A C 1
ATOM 2133 O O . ASN A 1 273 ? 9.686 -10.906 15.636 1.00 92.25 273 ASN A O 1
ATOM 2137 N N . GLY A 1 274 ? 11.367 -9.430 15.842 1.00 91.88 274 GLY A N 1
ATOM 2138 C CA . GLY A 1 274 ? 12.121 -9.941 14.696 1.00 91.88 274 GLY A CA 1
ATOM 2139 C C . GLY A 1 274 ? 12.466 -11.428 14.805 1.00 91.88 274 GLY A C 1
ATOM 2140 O O . GLY A 1 274 ? 12.400 -12.126 13.803 1.00 91.88 274 GLY A O 1
ATOM 2141 N N . GLN A 1 275 ? 12.750 -11.945 16.004 1.00 93.25 275 GLN A N 1
ATOM 2142 C CA . GLN A 1 275 ? 13.047 -13.368 16.179 1.00 93.25 275 GLN A CA 1
ATOM 2143 C C . GLN A 1 275 ? 11.817 -14.237 15.910 1.00 93.25 275 GLN A C 1
ATOM 2145 O O . GLN A 1 275 ? 11.935 -15.246 15.222 1.00 93.25 275 GLN A O 1
ATOM 2150 N N . ASP A 1 276 ? 10.634 -13.821 16.376 1.00 95.06 276 ASP A N 1
ATOM 2151 C CA . ASP A 1 276 ? 9.385 -14.537 16.088 1.00 95.06 276 ASP A CA 1
ATOM 2152 C C . ASP A 1 276 ? 9.140 -14.645 14.574 1.00 95.06 276 ASP A C 1
ATOM 2154 O O . ASP A 1 276 ? 8.703 -15.691 14.086 1.00 95.06 276 ASP A O 1
ATOM 2158 N N . VAL A 1 277 ? 9.453 -13.574 13.833 1.00 93.06 277 VAL A N 1
ATOM 2159 C CA . VAL A 1 277 ? 9.367 -13.540 12.367 1.00 93.06 277 VAL A CA 1
ATOM 2160 C C . VAL A 1 277 ? 10.404 -14.470 11.744 1.00 93.06 277 VAL A C 1
ATOM 2162 O O . VAL A 1 277 ? 10.030 -15.345 10.967 1.00 93.06 277 VAL A O 1
ATOM 2165 N N . LEU A 1 278 ? 11.685 -14.322 12.098 1.00 91.12 278 LEU A N 1
ATOM 2166 C CA . LEU A 1 278 ? 12.792 -15.084 11.510 1.00 91.12 278 LEU A CA 1
ATOM 2167 C C . LEU A 1 278 ? 12.682 -16.587 11.784 1.00 91.12 278 LEU A C 1
ATOM 2169 O O . LEU A 1 278 ? 12.989 -17.387 10.904 1.00 91.12 278 LEU A O 1
ATOM 2173 N N . GLU A 1 279 ? 12.221 -16.983 12.969 1.00 93.31 279 GLU A N 1
ATOM 2174 C CA . GLU A 1 279 ? 12.050 -18.389 13.355 1.00 93.31 279 GLU A CA 1
ATOM 2175 C C . GLU A 1 279 ? 10.710 -18.991 12.906 1.00 93.31 279 GLU A C 1
ATOM 2177 O O . GLU A 1 279 ? 10.490 -20.190 13.080 1.00 93.31 279 GLU A O 1
ATOM 2182 N N . GLY A 1 280 ? 9.805 -18.201 12.320 1.00 94.12 280 GLY A N 1
ATOM 2183 C CA . GLY A 1 280 ? 8.512 -18.709 11.861 1.00 94.12 280 GLY A CA 1
ATOM 2184 C C . GLY A 1 280 ? 7.576 -19.116 12.996 1.00 94.12 280 GLY A C 1
ATOM 2185 O O . GLY A 1 280 ? 6.885 -20.135 12.890 1.00 94.12 280 GLY A O 1
ATOM 2186 N N . ARG A 1 281 ? 7.566 -18.364 14.101 1.00 96.00 281 ARG A N 1
ATOM 2187 C CA . ARG A 1 281 ? 6.857 -18.752 15.325 1.00 96.00 281 ARG A CA 1
ATOM 2188 C C . ARG A 1 281 ? 5.360 -18.985 15.089 1.00 96.00 281 ARG A C 1
ATOM 2190 O O . ARG A 1 281 ? 4.718 -18.293 14.295 1.00 96.00 281 ARG A O 1
ATOM 2197 N N . LYS A 1 282 ? 4.824 -19.979 15.805 1.00 96.38 282 LYS A N 1
ATOM 2198 C CA . LYS A 1 282 ? 3.399 -20.336 15.864 1.00 96.38 282 LYS A CA 1
ATOM 2199 C C . LYS A 1 282 ? 2.828 -20.035 17.234 1.00 96.38 282 LYS A C 1
ATOM 2201 O O . LYS A 1 282 ? 3.539 -20.142 18.237 1.00 96.38 282 LYS A O 1
ATOM 2206 N N . PHE A 1 283 ? 1.555 -19.674 17.267 1.00 96.75 283 PHE A N 1
ATOM 2207 C CA . PHE A 1 283 ? 0.881 -19.247 18.484 1.00 96.75 283 PHE A CA 1
ATOM 2208 C C . PHE A 1 283 ? -0.454 -19.975 18.633 1.00 96.75 283 PHE A C 1
ATOM 2210 O O . PHE A 1 283 ? -1.185 -20.144 17.663 1.00 96.75 283 PHE A O 1
ATOM 2217 N N . GLU A 1 284 ? -0.797 -20.381 19.859 1.00 96.88 284 GLU A N 1
ATOM 2218 C CA . GLU A 1 284 ? -2.104 -20.999 20.147 1.00 96.88 284 GLU A CA 1
ATOM 2219 C C . GLU A 1 284 ? -3.272 -20.067 19.795 1.00 96.88 284 GLU A C 1
ATOM 2221 O O . GLU A 1 284 ? -4.352 -20.521 19.432 1.00 96.88 284 GLU A O 1
ATOM 2226 N N . ASP A 1 285 ? -3.028 -18.761 19.873 1.00 97.62 285 ASP A N 1
ATOM 2227 C CA . ASP A 1 285 ? -3.951 -17.687 19.541 1.00 97.62 285 ASP A CA 1
ATOM 2228 C C . ASP A 1 285 ? -3.616 -17.002 18.204 1.00 97.62 285 ASP A C 1
ATOM 2230 O O . ASP A 1 285 ? -3.936 -15.830 18.017 1.00 97.62 285 ASP A O 1
ATOM 2234 N N . GLY A 1 286 ? -2.954 -17.702 17.275 1.00 96.50 286 GLY A N 1
ATOM 2235 C CA . GLY A 1 286 ? -2.651 -17.206 15.929 1.00 96.50 286 GLY A CA 1
ATOM 2236 C C . GLY A 1 286 ? -3.915 -16.888 15.122 1.00 96.50 286 GLY A C 1
ATOM 2237 O O . GLY A 1 286 ? -4.735 -17.769 14.873 1.00 96.50 286 GLY A O 1
ATOM 2238 N N . ILE A 1 287 ? -4.064 -15.635 14.682 1.00 94.75 287 ILE A N 1
ATOM 2239 C CA . ILE A 1 287 ? -5.226 -15.165 13.898 1.00 94.75 287 ILE A CA 1
ATOM 2240 C C . ILE A 1 287 ? -4.875 -14.740 12.471 1.00 94.75 287 ILE A C 1
ATOM 2242 O O . ILE A 1 287 ? -5.764 -14.587 11.636 1.00 94.75 287 ILE A O 1
ATOM 2246 N N . ALA A 1 288 ? -3.589 -14.548 12.178 1.00 93.62 288 ALA A N 1
ATOM 2247 C CA . ALA A 1 288 ? -3.102 -14.260 10.836 1.00 93.62 288 ALA A CA 1
ATOM 2248 C C . ALA A 1 288 ? -1.770 -14.967 10.580 1.00 93.62 288 ALA A C 1
ATOM 2250 O O . ALA A 1 288 ? -1.034 -15.296 11.510 1.00 93.62 288 ALA A O 1
ATOM 2251 N N . GLN A 1 289 ? -1.464 -15.192 9.304 1.00 92.62 289 GLN A N 1
ATOM 2252 C CA . GLN A 1 289 ? -0.253 -15.865 8.840 1.00 92.62 289 GLN A CA 1
ATOM 2253 C C . GLN A 1 289 ? 0.474 -14.980 7.829 1.00 92.62 289 GLN A C 1
ATOM 2255 O O . GLN A 1 289 ? -0.170 -14.301 7.030 1.00 92.62 289 GLN A O 1
ATOM 2260 N N . CYS A 1 290 ? 1.806 -14.993 7.845 1.00 89.31 290 CYS A N 1
ATOM 2261 C CA . CYS A 1 290 ? 2.614 -14.225 6.904 1.00 89.31 290 CYS A CA 1
ATOM 2262 C C . CYS A 1 290 ? 3.945 -14.926 6.605 1.00 89.31 290 CYS A C 1
ATOM 2264 O O . CYS A 1 290 ? 4.522 -15.597 7.458 1.00 89.31 290 CYS A O 1
ATOM 2266 N N . SER A 1 291 ? 4.437 -14.757 5.382 1.00 87.94 291 SER A N 1
ATOM 2267 C CA . SER A 1 291 ? 5.745 -15.233 4.908 1.00 87.94 291 SER A CA 1
ATOM 2268 C C . SER A 1 291 ? 6.609 -14.113 4.331 1.00 87.94 291 SER A C 1
ATOM 2270 O O . SER A 1 291 ? 7.599 -14.375 3.649 1.00 87.94 291 SER A O 1
ATOM 2272 N N . TYR A 1 292 ? 6.229 -12.856 4.565 1.00 86.06 292 TYR A N 1
ATOM 2273 C CA . TYR A 1 292 ? 6.984 -11.720 4.060 1.00 86.06 292 TYR A CA 1
ATOM 2274 C C . TYR A 1 292 ? 8.230 -11.473 4.929 1.00 86.06 292 TYR A C 1
ATOM 2276 O O . TYR A 1 292 ? 8.116 -11.494 6.157 1.00 86.06 292 TYR A O 1
ATOM 2284 N N . PRO A 1 293 ? 9.414 -11.260 4.326 1.00 85.44 293 PRO A N 1
ATOM 2285 C CA . PRO A 1 293 ? 10.638 -10.943 5.060 1.00 85.44 293 PRO A CA 1
ATOM 2286 C C . PRO A 1 293 ? 10.509 -9.657 5.886 1.00 85.44 293 PRO A C 1
ATOM 2288 O O . PRO A 1 293 ? 9.663 -8.802 5.617 1.00 85.44 293 PRO A O 1
ATOM 2291 N N . ILE A 1 294 ? 11.410 -9.481 6.855 1.00 87.12 294 ILE A N 1
ATOM 2292 C CA . ILE A 1 294 ? 11.556 -8.199 7.551 1.00 87.12 294 ILE A CA 1
ATOM 2293 C C . ILE A 1 294 ? 12.107 -7.189 6.541 1.00 87.12 294 ILE A C 1
ATOM 2295 O O . ILE A 1 294 ? 13.257 -7.305 6.125 1.00 87.12 294 ILE A O 1
ATOM 2299 N N . ASP A 1 295 ? 11.289 -6.213 6.147 1.00 85.75 295 ASP A N 1
ATOM 2300 C CA . ASP A 1 295 ? 11.609 -5.192 5.141 1.00 85.75 295 ASP A CA 1
ATOM 2301 C C . ASP A 1 295 ? 11.644 -3.804 5.791 1.00 85.75 295 ASP A C 1
ATOM 2303 O O . ASP A 1 295 ? 10.623 -3.133 5.945 1.00 85.75 295 ASP A O 1
ATOM 2307 N N . ILE A 1 296 ? 12.831 -3.384 6.225 1.00 83.12 296 ILE A N 1
ATOM 2308 C CA . ILE A 1 296 ? 13.046 -2.097 6.892 1.00 83.12 296 ILE A CA 1
ATOM 2309 C C . ILE A 1 296 ? 13.677 -1.135 5.898 1.00 83.12 296 ILE A C 1
ATOM 2311 O O . ILE A 1 296 ? 14.806 -1.323 5.456 1.00 83.12 296 ILE A O 1
ATOM 2315 N N . HIS A 1 297 ? 12.991 -0.046 5.580 1.00 76.50 297 HIS A N 1
ATOM 2316 C CA . HIS A 1 297 ? 13.545 1.021 4.753 1.00 76.50 297 HIS A CA 1
ATOM 2317 C C . HIS A 1 297 ? 14.311 2.004 5.635 1.00 76.50 297 HIS A C 1
ATOM 2319 O O . HIS A 1 297 ? 13.696 2.664 6.465 1.00 76.50 297 HIS A O 1
ATOM 2325 N N . ASP A 1 298 ? 15.622 2.153 5.418 1.00 76.69 298 ASP A N 1
ATOM 2326 C CA . ASP A 1 298 ? 16.448 3.029 6.253 1.00 76.69 298 ASP A CA 1
ATOM 2327 C C . ASP A 1 298 ? 15.915 4.476 6.210 1.00 76.69 298 ASP A C 1
ATOM 2329 O O . ASP A 1 298 ? 15.800 5.049 5.118 1.00 76.69 298 ASP A O 1
ATOM 2333 N N . PRO A 1 299 ? 15.566 5.073 7.364 1.00 72.56 299 PRO A N 1
ATOM 2334 C CA . PRO A 1 299 ? 15.103 6.454 7.432 1.00 72.56 299 PRO A CA 1
ATOM 2335 C C . PRO A 1 299 ? 16.205 7.491 7.177 1.00 72.56 299 PRO A C 1
ATOM 2337 O O . PRO A 1 299 ? 15.901 8.677 7.098 1.00 72.56 299 PRO A O 1
ATOM 2340 N N . GLN A 1 300 ? 17.472 7.076 7.096 1.00 73.88 300 GLN A N 1
ATOM 2341 C CA . GLN A 1 300 ? 18.632 7.954 6.906 1.00 73.88 300 GLN A CA 1
ATOM 2342 C C . GLN A 1 300 ? 19.437 7.628 5.640 1.00 73.88 300 GLN A C 1
ATOM 2344 O O . GLN A 1 300 ? 20.394 8.332 5.321 1.00 73.88 300 GLN A O 1
ATOM 2349 N N . GLY A 1 301 ? 19.083 6.553 4.934 1.00 67.25 301 GLY A N 1
ATOM 2350 C CA . GLY A 1 301 ? 19.875 5.995 3.845 1.00 67.25 301 GLY A CA 1
ATOM 2351 C C . GLY A 1 301 ? 19.049 5.669 2.598 1.00 67.25 301 GLY A C 1
ATOM 2352 O O . GLY A 1 301 ? 17.819 5.562 2.647 1.00 67.25 301 GLY A O 1
ATOM 2353 N N . PRO A 1 302 ? 19.717 5.474 1.447 1.00 62.22 302 PRO A N 1
ATOM 2354 C CA . PRO A 1 302 ? 19.037 5.180 0.189 1.00 62.22 302 PRO A CA 1
ATOM 2355 C C . PRO A 1 302 ? 18.567 3.716 0.081 1.00 62.22 302 PRO A C 1
ATOM 2357 O O . PRO A 1 302 ? 17.821 3.378 -0.841 1.00 62.22 302 PRO A O 1
ATOM 2360 N N . ARG A 1 303 ? 18.986 2.836 1.005 1.00 63.22 303 ARG A N 1
ATOM 2361 C CA . ARG A 1 303 ? 18.741 1.383 0.968 1.00 63.22 303 ARG A CA 1
ATOM 2362 C C . ARG A 1 303 ? 17.807 0.914 2.080 1.00 63.22 303 ARG A C 1
ATOM 2364 O O . ARG A 1 303 ? 17.686 1.544 3.120 1.00 63.22 303 ARG A O 1
ATOM 2371 N N . GLY A 1 304 ? 17.137 -0.211 1.846 1.00 67.44 304 GLY A N 1
ATOM 2372 C CA . GLY A 1 304 ? 16.452 -0.970 2.891 1.00 67.44 304 GLY A CA 1
ATOM 2373 C C . GLY A 1 304 ? 17.274 -2.178 3.337 1.00 67.44 304 GLY A C 1
ATOM 2374 O O . GLY A 1 304 ? 18.188 -2.607 2.632 1.00 67.44 304 GLY A O 1
ATOM 2375 N N . ARG A 1 305 ? 16.930 -2.731 4.497 1.00 76.88 305 ARG A N 1
ATOM 2376 C CA . ARG A 1 305 ? 17.350 -4.041 4.982 1.00 76.88 305 ARG A CA 1
ATOM 2377 C C . ARG A 1 305 ? 16.202 -5.018 4.753 1.00 76.88 305 ARG A C 1
ATOM 2379 O O . ARG A 1 305 ? 15.128 -4.820 5.310 1.00 76.88 305 ARG A O 1
ATOM 2386 N N . LEU A 1 306 ? 16.467 -6.063 3.976 1.00 75.56 306 LEU A N 1
ATOM 2387 C CA . LEU A 1 306 ? 15.565 -7.192 3.791 1.00 75.56 306 LEU A CA 1
ATOM 2388 C C . LEU A 1 306 ? 16.173 -8.414 4.479 1.00 75.56 306 LEU A C 1
ATOM 2390 O O . LEU A 1 306 ? 17.281 -8.816 4.124 1.00 75.56 306 LEU A O 1
ATOM 2394 N N . GLU A 1 307 ? 15.476 -8.991 5.450 1.00 82.31 307 GLU A N 1
ATOM 2395 C CA . GLU A 1 307 ? 15.929 -10.183 6.171 1.00 82.31 307 GLU A CA 1
ATOM 2396 C C . GLU A 1 307 ? 14.932 -11.326 5.966 1.00 82.31 307 GLU A C 1
ATOM 2398 O O . GLU A 1 307 ? 13.754 -11.216 6.313 1.00 82.31 307 GLU A O 1
ATOM 2403 N N . GLY A 1 308 ? 15.398 -12.397 5.318 1.00 78.81 308 GLY A N 1
ATOM 2404 C CA . GLY A 1 308 ? 14.579 -13.552 4.961 1.00 78.81 308 GLY A CA 1
ATOM 2405 C C . GLY A 1 308 ? 14.179 -14.382 6.177 1.00 78.81 308 GLY A C 1
ATOM 2406 O O . GLY A 1 308 ? 14.953 -14.533 7.115 1.00 78.81 308 GLY A O 1
ATOM 2407 N N . ILE A 1 309 ? 12.981 -14.960 6.138 1.00 80.69 309 ILE A N 1
ATOM 2408 C CA . ILE A 1 309 ? 12.513 -15.877 7.181 1.00 80.69 309 ILE A CA 1
ATOM 2409 C C . ILE A 1 309 ? 13.254 -17.217 7.044 1.00 80.69 309 ILE A C 1
ATOM 2411 O O . ILE A 1 309 ? 13.442 -17.714 5.934 1.00 80.69 309 ILE A O 1
ATOM 2415 N N . HIS A 1 310 ? 13.649 -17.832 8.161 1.00 83.06 310 HIS A N 1
ATOM 2416 C CA . HIS A 1 310 ? 14.321 -19.142 8.196 1.00 83.06 310 HIS A CA 1
ATOM 2417 C C . HIS A 1 310 ? 13.337 -20.327 8.245 1.00 83.06 310 HIS A C 1
ATOM 2419 O O . HIS A 1 310 ? 13.716 -21.463 8.528 1.00 83.06 310 HIS A O 1
ATOM 2425 N N . ALA A 1 311 ? 12.065 -20.050 7.987 1.00 83.25 311 ALA A N 1
ATOM 2426 C CA . ALA A 1 311 ? 10.929 -20.951 8.082 1.00 83.25 311 ALA A CA 1
ATOM 2427 C C . ALA A 1 311 ? 9.907 -20.627 6.978 1.00 83.25 311 ALA A C 1
ATOM 2429 O O . ALA A 1 311 ? 9.997 -19.605 6.300 1.00 83.25 311 ALA A O 1
ATOM 2430 N N . ASP A 1 312 ? 8.897 -21.482 6.820 1.00 85.25 312 ASP A N 1
ATOM 2431 C CA . ASP A 1 312 ? 7.877 -21.308 5.780 1.00 85.25 312 ASP A CA 1
ATOM 2432 C C . ASP A 1 312 ? 7.016 -20.047 5.970 1.00 85.25 312 ASP A C 1
ATOM 2434 O O . ASP A 1 312 ? 6.590 -19.431 5.000 1.00 85.25 312 ASP A O 1
ATOM 2438 N N . HIS A 1 313 ? 6.663 -19.727 7.216 1.00 92.00 313 HIS A N 1
ATOM 2439 C CA . HIS A 1 313 ? 5.795 -18.605 7.590 1.00 92.00 313 HIS A CA 1
ATOM 2440 C C . HIS A 1 313 ? 5.823 -18.416 9.109 1.00 92.00 313 HIS A C 1
ATOM 2442 O O . HIS A 1 313 ? 6.144 -19.360 9.832 1.00 92.00 313 HIS A O 1
ATOM 2448 N N . TYR A 1 314 ? 5.385 -17.263 9.600 1.00 94.12 314 TYR A N 1
ATOM 2449 C CA . TYR A 1 314 ? 5.095 -16.979 11.009 1.00 94.12 314 TYR A CA 1
ATOM 2450 C C . TYR A 1 314 ? 3.606 -16.649 11.194 1.00 94.12 314 TYR A C 1
ATOM 2452 O O . TYR A 1 314 ? 2.864 -16.485 10.221 1.00 94.12 314 TYR A O 1
ATOM 2460 N N . GLU A 1 315 ? 3.158 -16.611 12.445 1.00 95.81 315 GLU A N 1
ATOM 2461 C CA . GLU A 1 315 ? 1.796 -16.229 12.824 1.00 95.81 315 GLU A CA 1
ATOM 2462 C C . GLU A 1 315 ? 1.775 -14.913 13.602 1.00 95.81 315 GLU A C 1
ATOM 2464 O O . GLU A 1 315 ? 2.736 -14.567 14.285 1.00 95.81 315 GLU A O 1
ATOM 2469 N N . ILE A 1 316 ? 0.662 -14.188 13.503 1.00 95.94 316 ILE A N 1
ATOM 2470 C CA . ILE A 1 316 ? 0.370 -13.007 14.317 1.00 95.94 316 ILE A CA 1
ATOM 2471 C C . ILE A 1 316 ? -0.721 -13.409 15.318 1.00 95.94 316 ILE A C 1
ATOM 2473 O O . ILE A 1 316 ? -1.819 -13.785 14.885 1.00 95.94 316 ILE A O 1
ATOM 2477 N N . PRO A 1 317 ? -0.439 -13.387 16.630 1.00 97.44 317 PRO A N 1
ATOM 2478 C CA . PRO A 1 317 ? -1.408 -13.777 17.643 1.00 97.44 317 PRO A CA 1
ATOM 2479 C C . PRO A 1 317 ? -2.441 -12.675 17.918 1.00 97.44 317 PRO A C 1
ATOM 2481 O O . PRO A 1 317 ? -2.159 -11.490 17.747 1.00 97.44 317 PRO A O 1
ATOM 2484 N N . TYR A 1 318 ? -3.632 -13.055 18.385 1.00 96.75 318 TYR A N 1
ATOM 2485 C CA . TYR A 1 318 ? -4.741 -12.136 18.679 1.00 96.75 318 TYR A CA 1
ATOM 2486 C C . TYR A 1 318 ? -4.347 -11.020 19.650 1.00 96.75 318 TYR A C 1
ATOM 2488 O O . TYR A 1 318 ? -4.678 -9.861 19.431 1.00 96.75 318 TYR A O 1
ATOM 2496 N N . ARG A 1 319 ? -3.566 -11.361 20.674 1.00 97.06 319 ARG A N 1
ATOM 2497 C CA . ARG A 1 319 ? -2.982 -10.434 21.659 1.00 97.06 319 ARG A CA 1
ATOM 2498 C C . ARG A 1 319 ? -2.009 -9.388 21.100 1.00 97.06 319 ARG A C 1
ATOM 2500 O O . ARG A 1 319 ? -1.548 -8.542 21.847 1.00 97.06 319 ARG A O 1
ATOM 2507 N N . CYS A 1 320 ? -1.671 -9.422 19.809 1.00 96.06 320 CYS A N 1
ATOM 2508 C CA . CYS A 1 320 ? -1.042 -8.267 19.158 1.00 96.06 320 CYS A CA 1
ATOM 2509 C C . CYS A 1 320 ? -2.039 -7.140 18.847 1.00 96.06 320 CYS A C 1
ATOM 2511 O O . CYS A 1 320 ? -1.607 -6.038 18.530 1.00 96.06 320 CYS A O 1
ATOM 2513 N N . LEU A 1 321 ? -3.347 -7.416 18.884 1.00 93.00 321 LEU A N 1
ATOM 2514 C CA . LEU A 1 321 ? -4.417 -6.479 18.526 1.00 93.00 321 LEU A CA 1
ATOM 2515 C C . LEU A 1 321 ? -5.262 -6.017 19.725 1.00 93.00 321 LEU A C 1
ATOM 2517 O O . LEU A 1 321 ? -6.169 -5.207 19.530 1.00 93.00 321 LEU A O 1
ATOM 2521 N N . VAL A 1 322 ? -5.009 -6.549 20.925 1.00 90.38 322 VAL A N 1
ATOM 2522 C CA . VAL A 1 322 ? -5.713 -6.204 22.171 1.00 90.38 322 VAL A CA 1
ATOM 2523 C C . VAL A 1 322 ? -4.743 -5.859 23.276 1.00 90.38 322 VAL A C 1
ATOM 2525 O O . VAL A 1 322 ? -3.638 -6.444 23.264 1.00 90.38 322 VAL A O 1
#

pLDDT: mean 93.11, std 6.37, range [58.78, 98.69]

Radius of gyration: 21.4 Å; chains: 1; bounding box: 52×44×59 Å

Secondary structure (DSSP, 8-state):
---B-TTS-SB---THHHHHHHHHHHTT-B--GGG--TTSGGGTT--TT-SS---B-HHHHHHHHHHHHHHTTPPP--SEEEEEEEEETTEEEEEEEEETTEEEEE--SS----SSS-HHHHHTT--EEESSTTT-PPPPBB--EEEE---HHHHHHHHHHHHHHSTTPPTTHHHHHHHHHHT---SS-SS--EEE-SSTT-EEE----B-S--TT-HHHHHHHHHHHHHHHHHHHHHHHHHSTT-TT-EEEEE-SS-B----EEE--S----HHHHHTT---TTEEEEE---EEEEPSSSS-EEEE--SSS-EEEEGGG--

Sequence (322 aa):
MTSYTPDGKRQLVAGLFQEVIDRMVAMGGAVDPSTTEAGSAWGSFIELGHANVTPFHVEALKMAALEMVCDSGAQIRFHTSFVDVIMDGDRISDIVILDKAGLGLLRPKIVIDTSGDGDIAAKAGAPFEVGRREDGKMMPVTLFLTIGNVDDERVIAWMREHEKLHPGERLFECIVKEARETGDWTLEREFLNIYREPTPGQWRVNTTRVQNVDGTNPDDLSRAEIESRRQAWDLIRFFRSHCPGLENTQLLATGSQVGIRETRHILGDYVLNGQDVLEGRKFEDGIAQCSYPIDIHDPQGPRGRLEGIHADHYEIPYRCLV

Foldseek 3Di:
DQFFFQVRPGGADDDLVVQLLVQQVVVLFKDQLVPFAACDLQQLHHHGPRRSDIFGDPVSSVVSVVVVCVVVVHDDDPQKAWDAFDDDDLDGQWTWIQGPVGIDIDGDPDDQDPVVQCVHCVRSVFDKDWDDPPPNFHFWWWKKFKKFQFQSVFQRVVVVVVCVVPPRDGRCLVVLVVCVVVVLDDAQARDWDKHDHSDPRMIMTGTQTDFPAAPVDPVSQVVSQVRNVVVVVSVLVSCLVGHTRSVPMDGPDIPPGIGGDTTIQRAFPDDDDQVLFQAQHDDPQFDHKHQAFDWARDSVHNDIDTHGRPDRIHTDGPRSRD